Protein 3S1T (pdb70)

Foldseek 3Di:
DWFWDAKDKDLFKKKKKQAWFALDPPLVVVLVVLLVVLVFDWDDWDWDDDDPPRNGTMIMTMGGLVCQVVSVVSCVVCCVVNPTDDMDMGSFKMKMKTFTADCPVPVVVVVLLVVLCVVVPWDFDDWDDDRGMTMTITGNVSRVSSRVSVCVSPVDDD/DWWWDAKDKDLFKKKKKQAFFAQDPDLVVVLVVLCVVLVFDWDDKDWDDDDPVRNTTMIMTMGGPVCQVSSVVSVVVCCVVNVTDDMDMGSQKMKMKTFTADCVVPPVVVVLLVVLCVVVPWDFPDWDDDRTMTMTITGNVCRVSSRVSVCVSPVD/DDDDDDDPPDD

CATH classification: 3.30.70.260 (+1 more: 3.30.70.260)

GO terms:
  GO:0004072 aspartate kinase activity (F, IDA)
  GO:0009085 L-lysine biosynthetic process (P, IDA)
  GO:0005886 plasma membrane (C, HDA)

Organism: Mycobacterium tuberculosis (strain ATCC 25618 / H37Rv) (NCBI:txid83332)

B-factor: mean 23.88, std 9.31, range [10.99, 79.82]

Nearest PDB structures (foldseek):
  3s1t-assembly1_B  TM=1.006E+00  e=1.294E-34  Mycobacterium tuberculosis H37Rv
  3ab2-assembly4_P  TM=9.851E-01  e=8.100E-26  Corynebacterium glutamicum
  3ab4-assembly4_N  TM=9.838E-01  e=1.827E-24  Corynebacterium glutamicum
  3ab2-assembly2_E  TM=9.673E-01  e=6.272E-24  Corynebacterium glutamicum
  3ab2-assembly1_C  TM=9.654E-01  e=7.142E-24  Corynebacterium glutamicum

Secondary structure (DSSP, 8-state):
--EEEEEEEE-SEEEEEEEEEESSTTHHHHHHHHHHHTT-----EEE----TTT-EEEEEEEEETTTHHHHHHHHHHTHHHH--SEEEEES-EEEEEEEEE--TT-HHHHHHHHHHHHHTT----EEEEETTEEEEEEEGGGHHHHHHHHHHHHT---/--EEEEEEEE-SEEEEEEEEEESSTTHHHHHHHHHHHTT---S-EEE----TTTSEEEEEE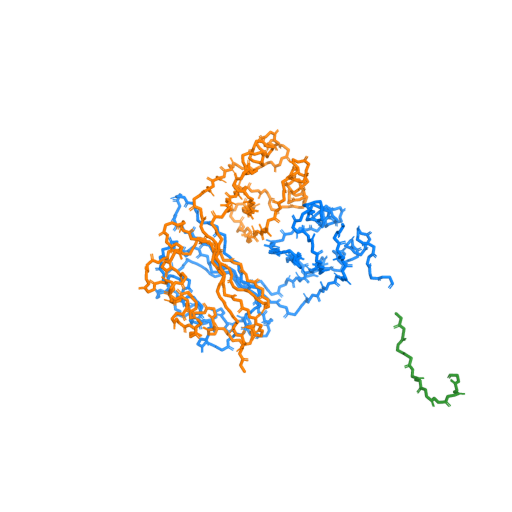EEETTTHHHHHHHHHTTHHHH--SEEEEE--EEEEEEEEE--TT-HHHHHHHHHHHHHTT----EEEE-SSEEEEEEEGGGHHHHHHHHHHHHT-/-PPP--SSS--

Solvent-accessible surface area: 14298 Å² total

Radius of gyration: 19.61 Å; Cα contacts (8 Å, |Δi|>4): 802; chains: 3; bounding box: 60×52×52 Å

InterPro domains:
  IPR001048 Aspartate/glutamate/uridylate kinase [PF00696] (3-231)
  IPR001341 Aspartate kinase [TIGR00657] (1-406)
  IPR002912 ACT domain [PF01842] (267-330)
  IPR002912 ACT domain [PS51671] (267-352)
  IPR005260 Aspartate kinase, monofunctional class [PIRSF000726] (1-413)
  IPR005260 Aspartate kinase, monofunctional class [TIGR00656] (1-405)
  IPR018042 Aspartate kinase, conserved site [PS00324] (5-13)
  IPR036393 Acetylglutamate kinase-like superfamily [G3DSA:3.40.1160.10] (1-248)
  IPR036393 Acetylglutamate kinase-like superfamily [SSF53633] (4-243)
  IPR041740 Aspartokinase catalytic domain [cd04261] (3-242)
  IPR045865 ACT-like domain [SSF55021] (250-330)
  IPR045865 ACT-like domain [SSF55021] (332-409)
  IPR054352 Aspartokinase, ACT domain [PF22468] (347-405)

Structure (mmCIF, N/CA/C/O backbone):
data_3S1T
#
_entry.id   3S1T
#
_cell.length_a   53.700
_cell.length_b   63.430
_cell.length_c   108.850
_cell.angle_alpha   90.00
_cell.angle_beta   90.00
_cell.angle_gamma   90.00
#
_symmetry.space_group_name_H-M   'P 21 21 21'
#
loop_
_entity.id
_entity.type
_entity.pdbx_description
1 polymer Aspartokinase
2 polymer Aspartokinase
3 non-polymer THREONINE
4 non-polymer 'SULFATE ION'
5 water water
#
loop_
_atom_site.group_PDB
_atom_site.id
_atom_site.type_symbol
_atom_site.label_atom_id
_atom_site.label_alt_id
_atom_site.label_comp_id
_atom_site.label_asym_id
_atom_site.label_entity_id
_atom_site.label_seq_id
_atom_site.pdbx_PDB_ins_code
_atom_site.Cartn_x
_atom_site.Cartn_y
_atom_site.Cartn_z
_atom_site.occupancy
_atom_site.B_iso_or_equiv
_atom_site.auth_seq_id
_atom_site.auth_comp_id
_atom_site.auth_asym_id
_atom_site.auth_atom_id
_atom_site.pdbx_PDB_model_num
ATOM 1 N N . ASP A 1 4 ? 20.842 40.182 41.793 1.00 46.12 3 ASP A N 1
ATOM 2 C CA . ASP A 1 4 ? 21.951 40.913 41.096 1.00 42.90 3 ASP A CA 1
ATOM 3 C C . ASP A 1 4 ? 22.390 40.235 39.816 1.00 38.01 3 ASP A C 1
ATOM 4 O O . ASP A 1 4 ? 22.350 39.019 39.725 1.00 36.94 3 ASP A O 1
ATOM 9 N N . PRO A 1 5 ? 22.858 41.026 38.836 1.00 35.50 4 PRO A N 1
ATOM 10 C CA . PRO A 1 5 ? 23.410 40.489 37.603 1.00 31.76 4 PRO A CA 1
ATOM 11 C C . PRO A 1 5 ? 24.783 39.876 37.841 1.00 27.83 4 PRO A C 1
ATOM 12 O O . PRO A 1 5 ? 25.519 40.298 38.749 1.00 27.62 4 PRO A O 1
ATOM 16 N N . ILE A 1 6 ? 25.093 38.843 37.078 1.00 25.19 5 ILE A N 1
ATOM 17 C CA . ILE A 1 6 ? 26.388 38.202 37.160 1.00 22.81 5 ILE A CA 1
ATOM 18 C C . ILE A 1 6 ? 27.192 38.654 35.948 1.00 20.74 5 ILE A C 1
ATOM 19 O O . ILE A 1 6 ? 26.774 38.425 34.798 1.00 21.00 5 ILE A O 1
ATOM 24 N N . LEU A 1 7 ? 28.316 39.329 36.193 1.00 19.50 6 LEU A N 1
ATOM 25 C CA . LEU A 1 7 ? 29.119 39.872 35.078 1.00 18.17 6 LEU A CA 1
ATOM 26 C C . LEU A 1 7 ? 30.458 39.174 35.066 1.00 17.26 6 LEU A C 1
ATOM 27 O O . LEU A 1 7 ? 31.165 39.150 36.103 1.00 19.50 6 LEU A O 1
ATOM 32 N N . THR A 1 8 ? 30.775 38.547 33.932 1.00 15.75 7 THR A N 1
ATOM 33 C CA . THR A 1 8 ? 31.874 37.587 33.892 1.00 16.10 7 THR A CA 1
ATOM 34 C C . THR A 1 8 ? 33.094 38.079 33.125 1.00 15.84 7 THR A C 1
ATOM 35 O O . THR A 1 8 ? 34.204 37.582 33.372 1.00 17.35 7 THR A O 1
ATOM 39 N N . GLY A 1 9 ? 32.909 39.030 32.208 1.00 15.31 8 GLY A N 1
ATOM 40 C CA . GLY A 1 9 ? 34.058 39.449 31.452 1.00 15.88 8 GLY A CA 1
ATOM 41 C C . GLY A 1 9 ? 33.799 40.600 30.508 1.00 15.18 8 GLY A C 1
ATOM 42 O O . GLY A 1 9 ? 32.665 40.921 30.230 1.00 16.08 8 GLY A O 1
ATOM 43 N N . VAL A 1 10 ? 34.888 41.201 30.051 1.00 15.38 9 VAL A N 1
ATOM 44 C CA . VAL A 1 10 ? 34.831 42.170 28.977 1.00 15.15 9 VAL A CA 1
ATOM 45 C C . VAL A 1 10 ? 35.696 41.588 27.853 1.00 14.83 9 VAL A C 1
ATOM 46 O O . VAL A 1 10 ? 36.891 41.362 28.026 1.00 16.90 9 VAL A O 1
ATOM 50 N N . ALA A 1 11 ? 35.064 41.384 26.712 1.00 14.47 10 ALA A N 1
ATOM 51 C CA . ALA A 1 11 ? 35.765 40.850 25.515 1.00 15.26 10 ALA A CA 1
ATOM 52 C C . ALA A 1 11 ? 35.900 41.942 24.474 1.00 15.77 10 ALA A C 1
ATOM 53 O O . ALA A 1 11 ? 35.098 42.902 24.408 1.00 16.27 10 ALA A O 1
ATOM 55 N N . HIS A 1 12 ? 36.948 41.822 23.668 1.00 16.08 11 HIS A N 1
ATOM 56 C CA . HIS A 1 12 ? 37.173 42.835 22.656 1.00 17.20 11 HIS A CA 1
ATOM 57 C C . HIS A 1 12 ? 37.743 42.166 21.419 1.00 17.92 11 HIS A C 1
ATOM 58 O O . HIS A 1 12 ? 38.429 41.156 21.516 1.00 18.95 11 HIS A O 1
ATOM 65 N N . ASP A 1 13 ? 37.444 42.753 20.256 1.00 18.19 12 ASP A N 1
ATOM 66 C CA . ASP A 1 13 ? 37.856 42.148 18.981 1.00 19.89 12 ASP A CA 1
ATOM 67 C C . ASP A 1 13 ? 38.176 43.301 18.032 1.00 21.44 12 ASP A C 1
ATOM 68 O O . ASP A 1 13 ? 37.344 44.182 17.804 1.00 21.33 12 ASP A O 1
ATOM 73 N N . ARG A 1 14 ? 39.370 43.301 17.434 1.00 23.24 13 ARG A N 1
ATOM 74 C CA . ARG A 1 14 ? 39.677 44.327 16.436 1.00 25.93 13 ARG A CA 1
ATOM 75 C C . ARG A 1 14 ? 39.906 43.692 15.047 1.00 27.05 13 ARG A C 1
ATOM 76 O O . ARG A 1 14 ? 40.506 44.285 14.172 1.00 29.00 13 ARG A O 1
ATOM 84 N N . SER A 1 15 ? 39.381 42.490 14.868 1.00 23.11 14 SER A N 1
ATOM 85 C CA . SER A 1 15 ? 39.548 41.680 13.646 1.00 22.73 14 SER A CA 1
ATOM 86 C C . SER A 1 15 ? 38.434 41.834 12.622 1.00 21.10 14 SER A C 1
ATOM 87 O O . SER A 1 15 ? 38.520 41.227 11.561 1.00 20.83 14 SER A O 1
ATOM 90 N N . GLU A 1 16 ? 37.415 42.630 12.925 1.00 20.38 15 GLU A N 1
ATOM 91 C CA . GLU A 1 16 ? 36.176 42.674 12.117 1.00 19.00 15 GLU A CA 1
ATOM 92 C C . GLU A 1 16 ? 36.018 43.943 11.287 1.00 17.75 15 GLU A C 1
ATOM 93 O O . GLU A 1 16 ? 36.679 44.969 11.547 1.00 18.56 15 GLU A O 1
ATOM 99 N N . ALA A 1 17 ? 35.161 43.849 10.276 1.00 16.31 16 ALA A N 1
ATOM 100 C CA . ALA A 1 17 ? 34.723 45.007 9.540 1.00 15.17 16 ALA A CA 1
ATOM 101 C C . ALA A 1 17 ? 33.209 45.017 9.612 1.00 14.51 16 ALA A C 1
ATOM 102 O O . ALA A 1 17 ? 32.599 43.992 9.885 1.00 14.24 16 ALA A O 1
ATOM 104 N N . LYS A 1 18 ? 32.634 46.188 9.377 1.00 14.67 17 LYS A N 1
ATOM 105 C CA . LYS A 1 18 ? 31.195 46.367 9.307 1.00 14.79 17 LYS A CA 1
ATOM 106 C C . LYS A 1 18 ? 30.740 46.655 7.862 1.00 13.96 17 LYS A C 1
ATOM 107 O O . LYS A 1 18 ? 31.332 47.487 7.173 1.00 13.52 17 LYS A O 1
ATOM 113 N N . VAL A 1 19 ? 29.671 45.972 7.435 1.00 12.70 18 VAL A N 1
ATOM 114 C CA . VAL A 1 19 ? 29.084 46.183 6.125 1.00 12.45 18 VAL A CA 1
ATOM 115 C C . VAL A 1 19 ? 27.654 46.640 6.382 1.00 12.32 18 VAL A C 1
ATOM 116 O O . VAL A 1 19 ? 26.938 46.013 7.130 1.00 12.60 18 VAL A O 1
ATOM 120 N N . THR A 1 20 ? 27.299 47.765 5.772 1.00 12.67 19 THR A N 1
ATOM 121 C CA . THR A 1 20 ? 25.919 48.283 5.894 1.00 12.57 19 THR A CA 1
ATOM 122 C C . THR A 1 20 ? 25.240 48.404 4.552 1.00 12.83 19 THR A C 1
ATOM 123 O O . THR A 1 20 ? 25.733 49.087 3.654 1.00 13.05 19 THR A O 1
ATOM 127 N N . ILE A 1 21 ? 24.085 47.736 4.439 1.00 12.23 20 ILE A N 1
ATOM 128 C CA . ILE A 1 21 ? 23.261 47.793 3.247 1.00 13.10 20 ILE A CA 1
ATOM 129 C C . ILE A 1 21 ? 22.265 48.920 3.511 1.00 13.34 20 ILE A C 1
ATOM 130 O O . ILE A 1 21 ? 21.461 48.817 4.451 1.00 14.59 20 ILE A O 1
ATOM 135 N N . VAL A 1 22 ? 22.372 50.016 2.763 1.00 13.16 21 VAL A N 1
ATOM 136 C CA . VAL A 1 22 ? 21.588 51.228 3.054 1.00 13.35 21 VAL A CA 1
ATOM 137 C C . VAL A 1 22 ? 20.374 51.313 2.133 1.00 13.52 21 VAL A C 1
ATOM 138 O O . VAL A 1 22 ? 20.489 51.074 0.932 1.00 13.84 21 VAL A O 1
ATOM 142 N N . GLY A 1 23 ? 19.220 51.709 2.696 1.00 13.33 22 GLY A N 1
ATOM 143 C CA . GLY A 1 23 ? 18.069 51.997 1.862 1.00 14.06 22 GLY A CA 1
ATOM 144 C C . GLY A 1 23 ? 17.371 50.761 1.296 1.00 13.73 22 GLY A C 1
ATOM 145 O O . GLY A 1 23 ? 16.895 50.783 0.177 1.00 15.03 22 GLY A O 1
ATOM 146 N N . LEU A 1 24 ? 17.268 49.724 2.098 1.00 13.57 23 LEU A N 1
ATOM 147 C CA . LEU A 1 24 ? 16.561 48.564 1.683 1.00 13.45 23 LEU A CA 1
ATOM 148 C C . LEU A 1 24 ? 15.060 48.755 1.921 1.00 13.53 23 LEU A C 1
ATOM 149 O O . LEU A 1 24 ? 14.646 49.125 3.031 1.00 14.06 23 LEU A O 1
ATOM 154 N N . PRO A 1 25 ? 14.218 48.434 0.934 1.00 13.22 24 PRO A N 1
ATOM 155 C CA . PRO A 1 25 ? 12.779 48.550 1.163 1.00 13.53 24 PRO A CA 1
ATOM 156 C C . PRO A 1 25 ? 12.329 47.682 2.324 1.00 12.66 24 PRO A C 1
ATOM 157 O O . PRO A 1 25 ? 12.767 46.539 2.442 1.00 12.25 24 PRO A O 1
ATOM 161 N N . ASP A 1 26 ? 11.479 48.220 3.215 1.00 12.67 25 ASP A N 1
ATOM 162 C CA . ASP A 1 26 ? 11.051 47.470 4.428 1.00 12.71 25 ASP A CA 1
ATOM 163 C C . ASP A 1 26 ? 9.814 46.650 4.096 1.00 12.63 25 ASP A C 1
ATOM 164 O O . ASP A 1 26 ? 8.674 46.931 4.559 1.00 12.78 25 ASP A O 1
ATOM 169 N N . ILE A 1 27 ? 10.054 45.664 3.235 1.00 12.62 26 ILE A N 1
ATOM 170 C CA . ILE A 1 27 ? 9.003 44.875 2.578 1.00 13.49 26 ILE A CA 1
ATOM 171 C C . ILE A 1 27 ? 9.475 43.432 2.610 1.00 13.48 26 ILE A C 1
ATOM 172 O O . ILE A 1 27 ? 10.689 43.182 2.564 1.00 13.05 26 ILE A O 1
ATOM 177 N N . PRO A 1 28 ? 8.552 42.468 2.670 1.00 14.36 27 PRO A N 1
ATOM 178 C CA . PRO A 1 28 ? 9.047 41.063 2.749 1.00 14.64 27 PRO A CA 1
ATOM 179 C C . PRO A 1 28 ? 9.958 40.666 1.597 1.00 14.87 27 PRO A C 1
ATOM 180 O O . PRO A 1 28 ? 9.781 41.087 0.425 1.00 15.02 27 PRO A O 1
ATOM 184 N N . GLY A 1 29 ? 10.947 39.833 1.949 1.00 14.77 28 GLY A N 1
ATOM 185 C CA . GLY A 1 29 ? 11.839 39.234 0.933 1.00 15.22 28 GLY A CA 1
ATOM 186 C C . GLY A 1 29 ? 13.135 39.967 0.720 1.00 14.67 28 GLY A C 1
ATOM 187 O O . GLY A 1 29 ? 14.028 39.414 0.085 1.00 15.25 28 GLY A O 1
ATOM 188 N N . TYR A 1 30 ? 13.240 41.199 1.207 1.00 13.77 29 TYR A N 1
ATOM 189 C CA . TYR A 1 30 ? 14.449 41.945 0.954 1.00 13.22 29 TYR A CA 1
ATOM 190 C C . TYR A 1 30 ? 15.638 41.514 1.806 1.00 13.02 29 TYR A C 1
ATOM 191 O O . TYR A 1 30 ? 16.744 41.384 1.263 1.00 13.75 29 TYR A O 1
ATOM 200 N N . ALA A 1 31 ? 15.417 41.246 3.100 1.00 13.15 30 ALA A N 1
ATOM 201 C CA . ALA A 1 31 ? 16.520 40.747 3.943 1.00 12.58 30 ALA A CA 1
ATOM 202 C C . ALA A 1 31 ? 16.966 39.377 3.399 1.00 13.31 30 ALA A C 1
ATOM 203 O O . ALA A 1 31 ? 18.179 39.106 3.313 1.00 13.29 30 ALA A O 1
ATOM 205 N N . ALA A 1 32 ? 16.038 38.581 2.920 1.00 13.70 31 ALA A N 1
ATOM 206 C CA . ALA A 1 32 ? 16.366 37.262 2.353 1.00 15.07 31 ALA A CA 1
ATOM 207 C C . ALA A 1 32 ? 17.359 37.401 1.204 1.00 15.81 31 ALA A C 1
ATOM 208 O O . ALA A 1 32 ? 18.319 36.636 1.144 1.00 16.31 31 ALA A O 1
ATOM 210 N N . LYS A 1 33 ? 17.132 38.382 0.327 1.00 16.04 32 LYS A N 1
ATOM 211 C CA . LYS A 1 33 ? 18.031 38.554 -0.822 1.00 16.81 32 LYS A CA 1
ATOM 212 C C . LYS A 1 33 ? 19.435 38.925 -0.373 1.00 15.94 32 LYS A C 1
ATOM 213 O O . LYS A 1 33 ? 20.416 38.433 -0.950 1.00 16.29 32 LYS A O 1
ATOM 219 N N . VAL A 1 34 ? 19.526 39.793 0.642 1.00 14.22 33 VAL A N 1
ATOM 220 C CA . VAL A 1 34 ? 20.823 40.255 1.175 1.00 13.94 33 VAL A CA 1
ATOM 221 C C . VAL A 1 34 ? 21.557 39.070 1.761 1.00 14.16 33 VAL A C 1
ATOM 222 O O . VAL A 1 34 ? 22.713 38.784 1.396 1.00 14.06 33 VAL A O 1
ATOM 226 N N . PHE A 1 35 ? 20.882 38.336 2.628 1.00 14.93 34 PHE A N 1
ATOM 227 C CA . PHE A 1 35 ? 21.621 37.242 3.328 1.00 16.11 34 PHE A CA 1
ATOM 228 C C . PHE A 1 35 ? 21.907 36.053 2.430 1.00 16.67 34 PHE A C 1
ATOM 229 O O . PHE A 1 35 ? 22.920 35.355 2.629 1.00 17.17 34 PHE A O 1
ATOM 237 N N . ARG A 1 36 ? 21.028 35.776 1.456 1.00 16.65 35 ARG A N 1
ATOM 238 C CA . ARG A 1 36 ? 21.324 34.687 0.515 1.00 17.85 35 ARG A CA 1
ATOM 239 C C . ARG A 1 36 ? 22.579 35.062 -0.322 1.00 17.75 35 ARG A C 1
ATOM 240 O O . ARG A 1 36 ? 23.402 34.205 -0.605 1.00 18.77 35 ARG A O 1
ATOM 248 N N . ALA A 1 37 ? 22.739 36.346 -0.672 1.00 16.58 36 ALA A N 1
ATOM 249 C CA . ALA A 1 37 ? 23.892 36.765 -1.440 1.00 16.78 36 ALA A CA 1
ATOM 250 C C . ALA A 1 37 ? 25.154 36.572 -0.619 1.00 16.75 36 ALA A C 1
ATOM 251 O O . ALA A 1 37 ? 26.161 36.050 -1.110 1.00 17.75 36 ALA A O 1
ATOM 253 N N . VAL A 1 38 ? 25.081 36.962 0.644 1.00 16.69 37 VAL A N 1
ATOM 254 C CA . VAL A 1 38 ? 26.225 36.807 1.504 1.00 17.27 37 VAL A CA 1
ATOM 255 C C . VAL A 1 38 ? 26.532 35.310 1.717 1.00 18.51 37 VAL A C 1
ATOM 256 O O . VAL A 1 38 ? 27.742 34.942 1.679 1.00 19.87 37 VAL A O 1
ATOM 260 N N . ALA A 1 39 ? 25.495 34.471 1.911 1.00 18.62 38 ALA A N 1
ATOM 261 C CA . ALA A 1 39 ? 25.692 33.002 2.071 1.00 20.45 38 ALA A CA 1
ATOM 262 C C . ALA A 1 39 ? 26.329 32.421 0.796 1.00 21.93 38 ALA A C 1
ATOM 263 O O . ALA A 1 39 ? 27.241 31.596 0.869 1.00 23.41 38 ALA A O 1
ATOM 265 N N . ASP A 1 40 ? 25.837 32.853 -0.365 1.00 21.52 39 ASP A N 1
ATOM 266 C CA . ASP A 1 40 ? 26.359 32.361 -1.664 1.00 23.35 39 ASP A CA 1
ATOM 267 C C . ASP A 1 40 ? 27.859 32.674 -1.821 1.00 23.43 39 ASP A C 1
ATOM 268 O O . ASP A 1 40 ? 28.617 31.908 -2.413 1.00 24.70 39 ASP A O 1
ATOM 273 N N . ALA A 1 41 ? 28.281 33.797 -1.262 1.00 21.92 40 ALA A N 1
ATOM 274 C CA . ALA A 1 41 ? 29.694 34.199 -1.278 1.00 22.61 40 ALA A CA 1
ATOM 275 C C . ALA A 1 41 ? 30.500 33.484 -0.199 1.00 24.17 40 ALA A C 1
ATOM 276 O O . ALA A 1 41 ? 31.714 33.708 -0.096 1.00 24.56 40 ALA A O 1
ATOM 278 N N . ASP A 1 42 ? 29.835 32.663 0.620 1.00 24.70 41 ASP A N 1
ATOM 279 C CA . ASP A 1 42 ? 30.521 31.864 1.647 1.00 27.01 41 ASP A CA 1
ATOM 280 C C . ASP A 1 42 ? 31.227 32.772 2.681 1.00 25.61 41 ASP A C 1
ATOM 281 O O . ASP A 1 42 ? 32.342 32.498 3.135 1.00 26.51 41 ASP A O 1
ATOM 286 N N . VAL A 1 43 ? 30.559 33.870 3.041 1.00 23.42 42 VAL A N 1
ATOM 287 C CA . VAL A 1 43 ? 31.085 34.836 4.028 1.00 22.22 42 VAL A CA 1
ATOM 288 C C . VAL A 1 43 ? 30.403 34.600 5.354 1.00 21.84 42 VAL A C 1
ATOM 289 O O . VAL A 1 43 ? 29.196 34.741 5.450 1.00 20.99 42 VAL A O 1
ATOM 293 N N . ASN A 1 44 ? 31.173 34.247 6.378 1.00 22.62 43 ASN A N 1
ATOM 294 C CA . ASN A 1 44 ? 30.589 34.092 7.705 1.00 23.58 43 ASN A CA 1
ATOM 295 C C . ASN A 1 44 ? 30.298 35.442 8.324 1.00 22.62 43 ASN A C 1
ATOM 296 O O . ASN A 1 44 ? 31.132 36.353 8.253 1.00 22.43 43 ASN A O 1
ATOM 301 N N . ILE A 1 45 ? 29.129 35.559 8.943 1.00 22.88 44 ILE A N 1
ATOM 302 C CA . ILE A 1 45 ? 28.736 36.828 9.537 1.00 23.25 44 ILE A CA 1
ATOM 303 C C . ILE A 1 45 ? 28.550 36.681 11.041 1.00 24.17 44 ILE A C 1
ATOM 304 O O . ILE A 1 45 ? 28.057 35.650 11.553 1.00 25.53 44 ILE A O 1
ATOM 309 N N . ASP A 1 46 ? 29.031 37.696 11.739 1.00 23.25 45 ASP A N 1
ATOM 310 C CA . ASP A 1 46 ? 29.011 37.683 13.184 1.00 24.95 45 ASP A CA 1
ATOM 311 C C . ASP A 1 46 ? 27.747 38.433 13.632 1.00 24.45 45 ASP A C 1
ATOM 312 O O . ASP A 1 46 ? 26.700 37.813 13.849 1.00 27.25 45 ASP A O 1
ATOM 317 N N . MET A 1 47 ? 27.837 39.745 13.854 1.00 23.57 46 MET A N 1
ATOM 318 C CA . MET A 1 47 ? 26.666 40.512 14.337 1.00 22.71 46 MET A CA 1
ATOM 319 C C . MET A 1 47 ? 25.752 40.779 13.118 1.00 20.28 46 MET A C 1
ATOM 320 O O . MET A 1 47 ? 26.222 41.054 11.987 1.00 19.38 46 MET A O 1
ATOM 325 N N . VAL A 1 48 ? 24.453 40.724 13.344 1.00 19.13 47 VAL A N 1
ATOM 326 C CA . VAL A 1 48 ? 23.505 41.188 12.332 1.00 17.70 47 VAL A CA 1
ATOM 327 C C . VAL A 1 48 ? 22.560 42.134 13.042 1.00 16.75 47 VAL A C 1
ATOM 328 O O . VAL A 1 48 ? 22.041 41.769 14.085 1.00 17.23 47 VAL A O 1
ATOM 332 N N . LEU A 1 49 ? 22.339 43.328 12.474 1.00 15.70 48 LEU A N 1
ATOM 333 C CA A LEU A 1 49 ? 21.464 44.336 13.086 0.50 15.44 48 LEU A CA 1
ATOM 334 C CA B LEU A 1 49 ? 21.495 44.337 13.104 0.50 15.79 48 LEU A CA 1
ATOM 335 C C . LEU A 1 49 ? 20.640 45.035 12.030 1.00 14.64 48 LEU A C 1
ATOM 336 O O . LEU A 1 49 ? 21.161 45.474 11.019 1.00 14.58 48 LEU A O 1
ATOM 345 N N . GLN A 1 50 ? 19.351 45.136 12.276 1.00 13.76 49 GLN A N 1
ATOM 346 C CA . GLN A 1 50 ? 18.445 45.936 11.440 1.00 13.06 49 GLN A CA 1
ATOM 347 C C . GLN A 1 50 ? 17.500 46.602 12.397 1.00 13.30 49 GLN A C 1
ATOM 348 O O . GLN A 1 50 ? 16.780 45.925 13.148 1.00 13.87 49 GLN A O 1
ATOM 354 N N . ASN A 1 51 ? 17.467 47.940 12.389 1.00 12.92 50 ASN A N 1
ATOM 355 C CA . ASN A 1 51 ? 16.460 48.699 13.125 1.00 13.86 50 ASN A CA 1
ATOM 356 C C . ASN A 1 51 ? 15.266 49.036 12.213 1.00 14.43 50 ASN A C 1
ATOM 357 O O . ASN A 1 51 ? 15.242 48.598 11.028 1.00 14.13 50 ASN A O 1
ATOM 362 N N . VAL A 1 52 ? 14.252 49.709 12.772 1.00 15.84 51 VAL A N 1
ATOM 363 C CA . VAL A 1 52 ? 12.999 49.890 12.038 1.00 16.44 51 VAL A CA 1
ATOM 364 C C . VAL A 1 52 ? 13.075 50.917 10.918 1.00 17.08 51 VAL A C 1
ATOM 365 O O . VAL A 1 52 ? 13.902 51.847 10.983 1.00 18.06 51 VAL A O 1
ATOM 369 N N . SER A 1 53 ? 12.202 50.765 9.913 1.00 17.33 52 SER A N 1
ATOM 370 C CA . SER A 1 53 ? 12.022 51.854 8.953 1.00 19.10 52 SER A CA 1
ATOM 371 C C . SER A 1 53 ? 11.098 52.874 9.567 1.00 21.95 52 SER A C 1
ATOM 372 O O . SER A 1 53 ? 10.370 52.583 10.550 1.00 23.19 52 SER A O 1
ATOM 375 N N . LYS A 1 54 ? 11.000 54.050 8.929 1.00 23.67 53 LYS A N 1
ATOM 376 C CA . LYS A 1 54 ? 9.935 55.003 9.278 1.00 24.92 53 LYS A CA 1
ATOM 377 C C . LYS A 1 54 ? 9.189 55.348 8.012 1.00 26.03 53 LYS A C 1
ATOM 378 O O . LYS A 1 54 ? 9.708 55.106 6.902 1.00 26.68 53 LYS A O 1
ATOM 384 N N . VAL A 1 55 ? 7.997 55.910 8.197 1.00 26.62 54 VAL A N 1
ATOM 385 C CA . VAL A 1 55 ? 7.043 56.068 7.093 1.00 27.79 54 VAL A CA 1
ATOM 386 C C . VAL A 1 55 ? 7.630 56.977 6.015 1.00 28.75 54 VAL A C 1
ATOM 387 O O . VAL A 1 55 ? 7.251 56.848 4.864 1.00 29.26 54 VAL A O 1
ATOM 391 N N . GLU A 1 56 ? 8.562 57.860 6.386 1.00 29.35 55 GLU A N 1
ATOM 392 C CA . GLU A 1 56 ? 9.028 58.881 5.459 1.00 30.50 55 GLU A CA 1
ATOM 393 C C . GLU A 1 56 ? 9.671 58.294 4.195 1.00 27.64 55 GLU A C 1
ATOM 394 O O . GLU A 1 56 ? 9.382 58.755 3.095 1.00 28.09 55 GLU A O 1
ATOM 400 N N . ASP A 1 57 ? 10.493 57.253 4.314 1.00 23.44 56 ASP A N 1
ATOM 401 C CA . ASP A 1 57 ? 10.992 56.646 3.093 1.00 21.23 56 ASP A CA 1
ATOM 402 C C . ASP A 1 57 ? 10.626 55.173 2.920 1.00 18.70 56 ASP A C 1
ATOM 403 O O . ASP A 1 57 ? 10.896 54.605 1.861 1.00 18.08 56 ASP A O 1
ATOM 408 N N . GLY A 1 58 ? 10.062 54.559 3.954 1.00 17.11 57 GLY A N 1
ATOM 409 C CA . GLY A 1 58 ? 9.757 53.110 3.898 1.00 15.40 57 GLY A CA 1
ATOM 410 C C . GLY A 1 58 ? 10.914 52.157 3.741 1.00 14.24 57 GLY A C 1
ATOM 411 O O . GLY A 1 58 ? 10.723 51.000 3.302 1.00 13.77 57 GLY A O 1
ATOM 412 N N . LYS A 1 59 ? 12.089 52.625 4.122 1.00 14.11 58 LYS A N 1
ATOM 413 C CA . LYS A 1 59 ? 13.336 51.857 3.971 1.00 12.94 58 LYS A CA 1
ATOM 414 C C . LYS A 1 59 ? 14.060 51.752 5.295 1.00 12.88 58 LYS A C 1
ATOM 415 O O . LYS A 1 59 ? 13.839 52.565 6.227 1.00 13.17 58 LYS A O 1
ATOM 421 N N . THR A 1 60 ? 14.900 50.743 5.358 1.00 12.10 59 THR A N 1
ATOM 422 C CA . THR A 1 60 ? 15.798 50.654 6.500 1.00 12.40 59 THR A CA 1
ATOM 423 C C . THR A 1 60 ? 17.161 50.195 6.055 1.00 12.94 59 THR A C 1
ATOM 424 O O . THR A 1 60 ? 17.385 49.941 4.863 1.00 13.23 59 THR A O 1
ATOM 428 N N . ASP A 1 61 ? 18.066 50.025 7.000 1.00 13.18 60 ASP A N 1
ATOM 429 C CA . ASP A 1 61 ? 19.432 49.549 6.704 1.00 13.09 60 ASP A CA 1
ATOM 430 C C . ASP A 1 61 ? 19.669 48.222 7.394 1.00 12.54 60 ASP A C 1
ATOM 431 O O . ASP A 1 61 ? 19.111 47.964 8.465 1.00 12.99 60 ASP A O 1
ATOM 436 N N . ILE A 1 62 ? 20.490 47.377 6.778 1.00 12.24 61 ILE A N 1
ATOM 437 C CA . ILE A 1 62 ? 20.941 46.162 7.472 1.00 12.26 61 ILE A CA 1
ATOM 438 C C . ILE A 1 62 ? 22.459 46.263 7.651 1.00 12.15 61 ILE A C 1
ATOM 439 O O . ILE A 1 62 ? 23.172 46.519 6.694 1.00 12.64 61 ILE A O 1
ATOM 444 N N . THR A 1 63 ? 22.923 46.061 8.874 1.00 12.19 62 THR A N 1
ATOM 445 C CA . THR A 1 63 ? 24.370 45.989 9.078 1.00 12.17 62 THR A CA 1
ATOM 446 C C . THR A 1 63 ? 24.781 44.589 9.494 1.00 12.76 62 THR A C 1
ATOM 447 O O . THR A 1 63 ? 24.092 43.929 10.272 1.00 13.49 62 THR A O 1
ATOM 451 N N . PHE A 1 64 ? 25.944 44.114 9.033 1.00 12.76 63 PHE A N 1
ATOM 452 C CA . PHE A 1 64 ? 26.489 42.943 9.684 1.00 13.96 63 PHE A CA 1
ATOM 453 C C . PHE A 1 64 ? 27.982 43.134 9.853 1.00 14.63 63 PHE A C 1
ATOM 454 O O . PHE A 1 64 ? 28.586 43.989 9.200 1.00 14.91 63 PHE A O 1
ATOM 462 N N . THR A 1 65 ? 28.562 42.367 10.754 1.00 14.87 64 THR A N 1
ATOM 463 C CA . THR A 1 65 ? 30.023 42.343 10.868 1.00 15.48 64 THR A CA 1
ATOM 464 C C . THR A 1 65 ? 30.560 41.010 10.338 1.00 15.87 64 THR A C 1
ATOM 465 O O . THR A 1 65 ? 29.853 40.006 10.268 1.00 15.97 64 THR A O 1
ATOM 469 N N . CYS A 1 66 ? 31.827 41.033 9.956 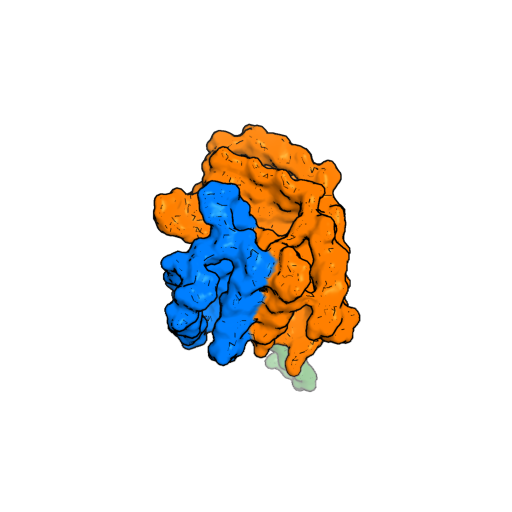1.00 16.07 65 CYS A N 1
ATOM 470 C CA . CYS A 1 66 ? 32.515 39.841 9.450 1.00 17.09 65 CYS A CA 1
ATOM 471 C C . CYS A 1 66 ? 33.991 40.059 9.578 1.00 18.09 65 CYS A C 1
ATOM 472 O O . CYS A 1 66 ? 34.429 41.132 9.986 1.00 17.54 65 CYS A O 1
ATOM 475 N N . SER A 1 67 ? 34.786 39.037 9.296 1.00 19.39 66 SER A N 1
ATOM 476 C CA . SER A 1 67 ? 36.205 39.274 9.397 1.00 20.77 66 SER A CA 1
ATOM 477 C C . SER A 1 67 ? 36.707 40.301 8.351 1.00 20.00 66 SER A C 1
ATOM 478 O O . SER A 1 67 ? 36.196 40.364 7.221 1.00 18.46 66 SER A O 1
ATOM 481 N N . ARG A 1 68 ? 37.678 41.119 8.743 1.00 20.67 67 ARG A N 1
ATOM 482 C CA . ARG A 1 68 ? 38.238 42.124 7.826 1.00 21.01 67 ARG A CA 1
ATOM 483 C C . ARG A 1 68 ? 38.737 41.472 6.562 1.00 20.90 67 ARG A C 1
ATOM 484 O O . ARG A 1 68 ? 38.588 42.067 5.485 1.00 20.75 67 ARG A O 1
ATOM 492 N N . ASP A 1 69 ? 39.280 40.255 6.659 1.00 22.02 68 ASP A N 1
ATOM 493 C CA . ASP A 1 69 ? 39.768 39.581 5.454 1.00 23.17 68 ASP A CA 1
ATOM 494 C C . ASP A 1 69 ? 38.717 39.359 4.359 1.00 21.65 68 ASP A C 1
ATOM 495 O O . ASP A 1 69 ? 39.050 39.419 3.162 1.00 21.79 68 ASP A O 1
ATOM 500 N N . VAL A 1 70 ? 37.473 39.099 4.769 1.00 19.59 69 VAL A N 1
ATOM 501 C CA . VAL A 1 70 ? 36.438 38.698 3.788 1.00 18.58 69 VAL A CA 1
ATOM 502 C C . VAL A 1 70 ? 35.447 39.818 3.566 1.00 16.66 69 VAL A C 1
ATOM 503 O O . VAL A 1 70 ? 34.576 39.729 2.661 1.00 16.21 69 VAL A O 1
ATOM 507 N N . GLY A 1 71 ? 35.579 40.898 4.341 1.00 15.75 70 GLY A N 1
ATOM 508 C CA . GLY A 1 71 ? 34.706 42.055 4.136 1.00 14.27 70 GLY A CA 1
ATOM 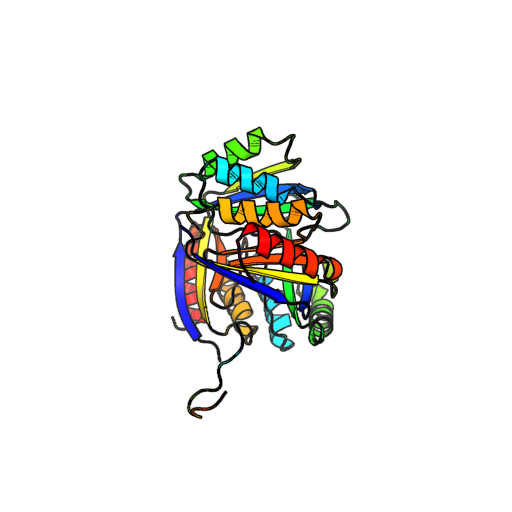509 C C . GLY A 1 71 ? 34.580 42.522 2.692 1.00 13.60 70 GLY A C 1
ATOM 510 O O . GLY A 1 71 ? 33.449 42.695 2.158 1.00 12.68 70 GLY A O 1
ATOM 511 N N . PRO A 1 72 ? 35.713 42.713 2.003 1.00 14.08 71 PRO A N 1
ATOM 512 C CA . PRO A 1 72 ? 35.548 43.215 0.605 1.00 13.94 71 PRO A CA 1
ATOM 513 C C . PRO A 1 72 ? 34.838 42.217 -0.310 1.00 13.84 71 PRO A C 1
ATOM 514 O O . PRO A 1 72 ? 34.176 42.588 -1.290 1.00 13.49 71 PRO A O 1
ATOM 518 N N . ALA A 1 73 ? 34.976 40.935 -0.029 1.00 14.36 72 ALA A N 1
ATOM 519 C CA . ALA A 1 73 ? 34.265 39.944 -0.848 1.00 14.85 72 ALA A CA 1
ATOM 520 C C . ALA A 1 73 ? 32.753 40.047 -0.622 1.00 14.27 72 ALA A C 1
ATOM 521 O O . ALA A 1 73 ? 32.008 39.877 -1.585 1.00 14.58 72 ALA A O 1
ATOM 523 N N . ALA A 1 74 ? 32.358 40.316 0.615 1.00 13.95 73 ALA A N 1
ATOM 524 C CA . ALA A 1 74 ? 30.940 40.504 0.923 1.00 13.42 73 ALA A CA 1
ATOM 525 C C . ALA A 1 74 ? 30.399 41.753 0.208 1.00 13.00 73 ALA A C 1
ATOM 526 O O . ALA A 1 74 ? 29.319 41.739 -0.412 1.00 12.99 73 ALA A O 1
ATOM 528 N N . VAL A 1 75 ? 31.173 42.848 0.276 1.00 12.79 74 VAL A N 1
ATOM 529 C CA . VAL A 1 75 ? 30.792 44.095 -0.402 1.00 12.83 74 VAL A CA 1
ATOM 530 C C . VAL A 1 75 ? 30.653 43.887 -1.919 1.00 13.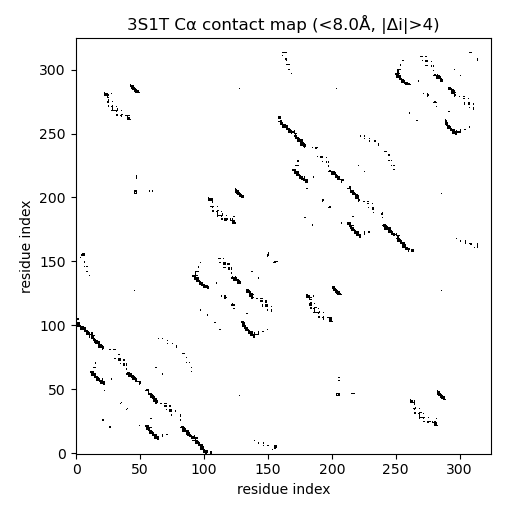48 74 VAL A C 1
ATOM 531 O O . VAL A 1 75 ? 29.660 44.318 -2.549 1.00 13.44 74 VAL A O 1
ATOM 535 N N . GLU A 1 76 ? 31.647 43.247 -2.558 1.00 14.45 75 GLU A N 1
ATOM 536 C CA . GLU A 1 76 ? 31.556 43.116 -3.994 1.00 15.80 75 GLU A CA 1
ATOM 537 C C . GLU A 1 76 ? 30.390 42.207 -4.406 1.00 15.97 75 GLU A C 1
ATOM 538 O O . GLU A 1 76 ? 29.771 42.418 -5.429 1.00 15.77 75 GLU A O 1
ATOM 544 N N . LYS A 1 77 ? 30.102 41.187 -3.574 1.00 15.52 76 LYS A N 1
ATOM 545 C CA . LYS A 1 77 ? 28.989 40.305 -3.915 1.00 15.96 76 LYS A CA 1
ATOM 546 C C . LYS A 1 77 ? 27.688 41.092 -3.883 1.00 14.84 76 LYS A C 1
ATOM 547 O O . LYS A 1 77 ? 26.906 41.022 -4.841 1.00 15.36 76 LYS A O 1
ATOM 553 N N . LEU A 1 78 ? 27.502 41.874 -2.826 1.00 14.02 77 LEU A N 1
ATOM 554 C CA . LEU A 1 78 ? 26.274 42.698 -2.717 1.00 13.69 77 LEU A CA 1
ATOM 555 C C . LEU A 1 78 ? 26.233 43.714 -3.838 1.00 14.16 77 LEU A C 1
ATOM 556 O O . LEU A 1 78 ? 25.183 43.909 -4.459 1.00 14.92 77 LEU A O 1
ATOM 561 N N . ASP A 1 79 ? 27.359 44.376 -4.115 1.00 14.26 78 ASP A N 1
ATOM 562 C CA . ASP A 1 79 ? 27.367 45.391 -5.156 1.00 15.47 78 ASP A CA 1
ATOM 563 C C . ASP A 1 79 ? 26.962 44.785 -6.520 1.00 16.41 78 ASP A C 1
ATOM 564 O O . ASP A 1 79 ? 26.303 45.413 -7.350 1.00 17.22 78 ASP A O 1
ATOM 569 N N . SER A 1 80 ? 27.375 43.538 -6.757 1.00 17.08 79 SER A N 1
ATOM 570 C CA . SER A 1 80 ? 27.120 42.907 -8.043 1.00 18.49 79 SER A CA 1
ATOM 571 C C . SER A 1 80 ? 25.643 42.604 -8.212 1.00 18.71 79 SER A C 1
ATOM 572 O O . SER A 1 80 ? 25.195 42.313 -9.321 1.00 20.00 79 SER A O 1
ATOM 575 N N . LEU A 1 81 ? 24.920 42.691 -7.102 1.00 17.68 80 LEU A N 1
ATOM 576 C CA . LEU A 1 81 ? 23.464 42.340 -7.100 1.00 18.51 80 LEU A CA 1
ATOM 577 C C . LEU A 1 81 ? 22.678 43.578 -6.661 1.00 18.26 80 LEU A C 1
ATOM 578 O O . LEU A 1 81 ? 21.523 43.487 -6.229 1.00 18.00 80 LEU A O 1
ATOM 583 N N . ARG A 1 82 ? 23.277 44.759 -6.816 1.00 18.61 81 ARG A N 1
ATOM 584 C CA . ARG A 1 82 ? 22.644 45.957 -6.246 1.00 18.96 81 ARG A CA 1
ATOM 585 C C . ARG A 1 82 ? 21.295 46.243 -6.895 1.00 20.87 81 ARG A C 1
ATOM 586 O O . ARG A 1 82 ? 20.364 46.715 -6.232 1.00 20.94 81 ARG A O 1
ATOM 594 N N . ASN A 1 83 ? 21.178 45.927 -8.164 1.00 22.58 82 ASN A N 1
ATOM 595 C CA . ASN A 1 83 ? 19.888 46.158 -8.809 1.00 25.23 82 ASN A CA 1
ATOM 596 C C . ASN A 1 83 ? 18.880 45.030 -8.588 1.00 26.54 82 ASN A C 1
ATOM 597 O O . ASN A 1 83 ? 17.679 45.297 -8.594 1.00 28.54 82 ASN A O 1
ATOM 602 N N . GLU A 1 84 ? 19.334 43.796 -8.360 1.00 27.30 83 GLU A N 1
ATOM 603 C CA . GLU A 1 84 ? 18.416 42.709 -7.929 1.00 29.35 83 GLU A CA 1
ATOM 604 C C . GLU A 1 84 ? 17.822 42.990 -6.607 1.00 27.52 83 GLU A C 1
ATOM 605 O O . GLU A 1 84 ? 16.645 42.702 -6.340 1.00 28.46 83 GLU A O 1
ATOM 611 N N . ILE A 1 85 ? 18.672 43.469 -5.716 1.00 24.94 84 ILE A N 1
ATOM 612 C CA . ILE A 1 85 ? 18.274 43.614 -4.303 1.00 23.20 84 ILE A CA 1
ATOM 613 C C . ILE A 1 85 ? 17.560 44.938 -4.045 1.00 24.45 84 ILE A C 1
ATOM 614 O O . ILE A 1 85 ? 16.566 44.958 -3.290 1.00 26.50 84 ILE A O 1
ATOM 619 N N . GLY A 1 86 ? 18.032 46.031 -4.633 1.00 23.21 85 GLY A N 1
ATOM 620 C CA . GLY A 1 86 ? 17.314 47.328 -4.612 1.00 23.89 85 GLY A CA 1
ATOM 621 C C . GLY A 1 86 ? 17.722 48.302 -3.508 1.00 22.35 85 GLY A C 1
ATOM 622 O O . GLY A 1 86 ? 17.004 49.290 -3.216 1.00 23.84 85 GLY A O 1
ATOM 623 N N . PHE A 1 87 ? 18.878 48.070 -2.893 1.00 19.59 86 PHE A N 1
ATOM 624 C CA . PHE A 1 87 ? 19.365 49.042 -1.915 1.00 18.60 86 PHE A CA 1
ATOM 625 C C . PHE A 1 87 ? 20.002 50.238 -2.628 1.00 19.85 86 PHE A C 1
ATOM 626 O O . PHE A 1 87 ? 20.262 50.197 -3.848 1.00 20.31 86 PHE A O 1
ATOM 634 N N . SER A 1 88 ? 20.270 51.305 -1.889 1.00 19.23 87 SER A N 1
ATOM 635 C CA . SER A 1 88 ? 20.752 52.492 -2.552 1.00 21.77 87 SER A CA 1
ATOM 636 C C . SER A 1 88 ? 22.268 52.646 -2.434 1.00 21.32 87 SER A C 1
ATOM 637 O O . SER A 1 88 ? 22.907 53.271 -3.283 1.00 23.34 87 SER A O 1
ATOM 640 N N . GLN A 1 89 ? 22.855 52.042 -1.404 1.00 20.23 88 GLN A N 1
ATOM 641 C CA . GLN A 1 89 ? 24.296 52.132 -1.238 1.00 20.97 88 GLN A CA 1
ATOM 642 C C . GLN A 1 89 ? 24.853 51.121 -0.227 1.00 17.85 88 GLN A C 1
ATOM 643 O O . GLN A 1 89 ? 24.120 50.561 0.557 1.00 16.65 88 GLN A O 1
ATOM 649 N N . LEU A 1 90 ? 26.157 50.872 -0.333 1.00 17.04 89 LEU A N 1
ATOM 650 C CA . LEU A 1 90 ? 26.869 50.062 0.635 1.00 15.57 89 LEU A CA 1
ATOM 651 C C . LEU A 1 90 ? 27.905 50.909 1.357 1.00 15.73 89 LEU A C 1
ATOM 652 O O . LEU A 1 90 ? 28.637 51.655 0.719 1.00 16.62 89 LEU A O 1
ATOM 657 N N . LEU A 1 91 ? 27.943 50.773 2.684 1.00 15.29 90 LEU A N 1
ATOM 658 C CA . LEU A 1 91 ? 28.967 51.406 3.529 1.00 15.96 90 LEU A CA 1
ATOM 659 C C . LEU A 1 91 ? 29.869 50.341 4.100 1.00 15.22 90 LEU A C 1
ATOM 660 O O . LEU A 1 91 ? 29.416 49.257 4.500 1.00 15.58 90 LEU A O 1
ATOM 665 N N . TYR A 1 92 ? 31.159 50.630 4.119 1.00 15.01 91 TYR A N 1
ATOM 666 C CA . TYR A 1 92 ? 32.111 49.634 4.610 1.00 14.62 91 TYR A CA 1
ATOM 667 C C . TYR A 1 92 ? 33.038 50.316 5.566 1.00 15.23 91 TYR A C 1
ATOM 668 O O . TYR A 1 92 ? 33.553 51.391 5.295 1.00 16.60 91 TYR A O 1
ATOM 677 N N . ASP A 1 93 ? 33.248 49.678 6.715 1.00 14.77 92 ASP A N 1
ATOM 678 C CA . ASP A 1 93 ? 34.138 50.248 7.697 1.00 15.72 92 ASP A CA 1
ATOM 679 C C . ASP A 1 93 ? 35.030 49.143 8.222 1.00 15.65 92 ASP A C 1
ATOM 680 O O . ASP A 1 93 ? 34.546 48.278 8.927 1.00 15.64 92 ASP A O 1
ATOM 685 N N . ASP A 1 94 ? 36.297 49.179 7.854 1.00 16.01 93 ASP A N 1
ATOM 686 C CA . ASP A 1 94 ? 37.277 48.189 8.342 1.00 16.41 93 ASP A CA 1
ATOM 687 C C . ASP A 1 94 ? 38.137 48.728 9.491 1.00 17.22 93 ASP A C 1
ATOM 688 O O . ASP A 1 94 ? 39.265 48.274 9.698 1.00 18.02 93 ASP A O 1
ATOM 693 N N . HIS A 1 95 ? 37.616 49.725 10.207 1.00 17.47 94 HIS A N 1
ATOM 694 C CA . HIS A 1 95 ? 38.298 50.296 11.371 1.00 19.28 94 HIS A CA 1
ATOM 695 C C . HIS A 1 95 ? 37.435 50.315 12.585 1.00 19.21 94 HIS A C 1
ATOM 696 O O . HIS A 1 95 ? 37.375 51.295 13.288 1.00 20.51 94 HIS A O 1
ATOM 703 N N . ILE A 1 96 ? 36.754 49.219 12.805 1.00 19.08 95 ILE A N 1
ATOM 704 C CA . ILE A 1 96 ? 35.931 49.110 14.014 1.00 17.85 95 ILE A CA 1
ATOM 705 C C . ILE A 1 96 ? 36.568 48.229 15.076 1.00 17.77 95 ILE A C 1
ATOM 706 O O . ILE A 1 96 ? 37.341 47.294 14.786 1.00 19.11 95 ILE A O 1
ATOM 711 N N . GLY A 1 97 ? 36.265 48.542 16.336 1.00 16.79 96 GLY A N 1
ATOM 712 C CA . GLY A 1 97 ? 36.572 47.646 17.447 1.00 16.36 96 GLY A CA 1
ATOM 713 C C . GLY A 1 97 ? 35.220 47.205 17.986 1.00 15.39 96 GLY A C 1
ATOM 714 O O . GLY A 1 97 ? 34.245 47.954 17.938 1.00 15.14 96 GLY A O 1
ATOM 715 N N . LYS A 1 98 ? 35.159 45.956 18.418 1.00 15.45 97 LYS A N 1
ATOM 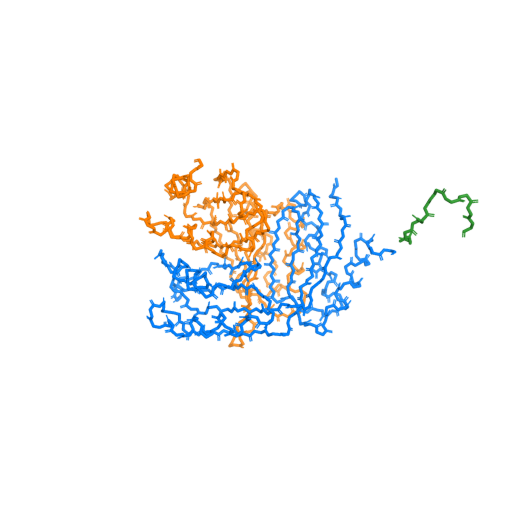716 C CA . LYS A 1 98 ? 33.943 45.427 19.061 1.00 14.96 97 LYS A CA 1
ATOM 717 C C . LYS A 1 98 ? 34.287 45.193 20.520 1.00 15.08 97 LYS A C 1
ATOM 718 O O . LYS A 1 98 ? 35.297 44.559 20.811 1.00 16.06 97 LYS A O 1
ATOM 724 N N . VAL A 1 99 ? 33.454 45.669 21.437 1.00 14.18 98 VAL A N 1
ATOM 725 C CA . VAL A 1 99 ? 33.663 45.392 22.863 1.00 14.40 98 VAL A CA 1
ATOM 726 C C . VAL A 1 99 ? 32.360 44.917 23.484 1.00 14.44 98 VAL A C 1
ATOM 727 O O . VAL A 1 99 ? 31.300 45.494 23.203 1.00 13.93 98 VAL A O 1
ATOM 731 N N . SER A 1 100 ? 32.447 43.888 24.337 1.00 14.60 99 SER A N 1
ATOM 732 C CA . SER A 1 100 ? 31.233 43.300 24.894 1.00 14.68 99 SER A CA 1
ATOM 733 C C . SER A 1 100 ? 31.370 43.089 26.373 1.00 14.92 99 SER A C 1
ATOM 734 O O . SER A 1 100 ? 32.443 42.727 26.850 1.00 16.04 99 SER A O 1
ATOM 737 N N . LEU A 1 101 ? 30.285 43.329 27.099 1.00 13.86 100 LEU A N 1
ATOM 738 C CA . LEU A 1 101 ? 30.198 42.934 28.493 1.00 14.34 100 LEU A CA 1
ATOM 739 C C . LEU A 1 101 ? 29.414 41.640 28.496 1.00 14.75 100 LEU A C 1
ATOM 740 O O . LEU A 1 101 ? 28.317 41.571 27.911 1.00 15.02 100 LEU A O 1
ATOM 745 N N . ILE A 1 102 ? 29.960 40.635 29.137 1.00 15.22 101 ILE A N 1
ATOM 746 C CA . ILE A 1 102 ? 29.385 39.279 29.083 1.00 16.08 101 ILE A CA 1
ATOM 747 C C . ILE A 1 102 ? 28.860 38.932 30.450 1.00 16.65 101 ILE A C 1
ATOM 748 O O . ILE A 1 102 ? 29.538 39.222 31.440 1.00 16.57 101 ILE A O 1
ATOM 753 N N . GLY A 1 103 ? 27.666 38.357 30.533 1.00 16.90 102 GLY A N 1
ATOM 754 C CA . GLY A 1 103 ? 27.132 38.008 31.876 1.00 18.16 102 GLY A CA 1
ATOM 755 C C . GLY A 1 103 ? 25.738 37.431 31.805 1.00 19.35 102 GLY A C 1
ATOM 756 O O . GLY A 1 103 ? 25.348 36.869 30.776 1.00 19.37 102 GLY A O 1
ATOM 757 N N . ALA A 1 104 ? 25.011 37.523 32.907 1.00 20.34 103 ALA A N 1
ATOM 758 C CA . ALA A 1 104 ? 23.694 36.915 32.964 1.00 22.43 103 ALA A CA 1
ATOM 759 C C . ALA A 1 104 ? 22.830 37.741 33.840 1.00 23.66 103 ALA A C 1
ATOM 760 O O . ALA A 1 104 ? 23.331 38.458 34.697 1.00 23.07 103 ALA A O 1
ATOM 762 N N . GLY A 1 105 ? 21.521 37.602 33.633 1.00 26.10 104 GLY A N 1
ATOM 763 C CA . GLY A 1 105 ? 20.522 38.189 34.519 1.00 29.05 104 GLY A CA 1
ATOM 764 C C . GLY A 1 105 ? 20.440 39.686 34.310 1.00 29.05 104 GLY A C 1
ATOM 765 O O . GLY A 1 105 ? 20.053 40.405 35.224 1.00 31.63 104 GLY A O 1
ATOM 766 N N . MET A 1 106 ? 20.801 40.172 33.130 1.00 28.28 105 MET A N 1
ATOM 767 C CA . MET A 1 106 ? 20.841 41.620 32.891 1.00 27.74 105 MET A CA 1
ATOM 768 C C . MET A 1 106 ? 19.471 42.202 32.553 1.00 28.89 105 MET A C 1
ATOM 769 O O . MET A 1 106 ? 19.268 43.407 32.687 1.00 28.69 105 MET A O 1
ATOM 774 N N . ARG A 1 107 ? 18.517 41.374 32.139 1.00 30.07 106 ARG A N 1
ATOM 775 C CA . ARG A 1 107 ? 17.211 41.936 31.797 1.00 31.79 106 ARG A CA 1
ATOM 776 C C . ARG A 1 107 ? 16.554 42.695 32.961 1.00 32.78 106 ARG A C 1
ATOM 777 O O . ARG A 1 107 ? 15.928 43.731 32.737 1.00 33.20 106 ARG A O 1
ATOM 785 N N . SER A 1 108 ? 16.680 42.198 34.191 1.00 32.51 107 SER A N 1
ATOM 786 C CA . SER A 1 108 ? 16.019 42.868 35.325 1.00 33.26 107 SER A CA 1
ATOM 787 C C . SER A 1 108 ? 16.870 44.012 35.898 1.00 30.76 107 SER A C 1
ATOM 788 O O . SER A 1 108 ? 16.560 44.529 36.962 1.00 31.80 107 SER A O 1
ATOM 791 N N . HIS A 1 109 ? 17.955 44.350 35.202 1.00 27.54 108 HIS A N 1
ATOM 792 C CA . HIS A 1 109 ? 18.917 45.386 35.628 1.00 25.41 108 HIS A CA 1
ATOM 793 C C . HIS A 1 109 ? 19.256 46.371 34.510 1.00 23.63 108 HIS A C 1
ATOM 794 O O . HIS A 1 109 ? 20.334 46.352 33.946 1.00 21.83 108 HIS A O 1
ATOM 801 N N . PRO A 1 110 ? 18.316 47.252 34.177 1.00 23.99 109 PRO A N 1
ATOM 802 C CA . PRO A 1 110 ? 18.606 48.224 33.095 1.00 22.38 109 PRO A CA 1
ATOM 803 C C . PRO A 1 110 ? 19.770 49.157 33.430 1.00 21.06 109 PRO A C 1
ATOM 804 O O . PRO A 1 110 ? 20.371 49.712 32.525 1.00 19.75 109 PRO A O 1
ATOM 808 N N . GLY A 1 111 ? 20.085 49.306 34.719 1.00 21.66 110 GLY A N 1
ATOM 809 C CA . GLY A 1 111 ? 21.250 50.100 35.135 1.00 20.93 110 GLY A CA 1
ATOM 810 C C . GLY A 1 111 ? 22.534 49.559 34.591 1.00 19.43 110 GLY A C 1
ATOM 811 O O . GLY A 1 111 ? 23.461 50.320 34.363 1.00 18.97 110 GLY A O 1
ATOM 812 N N . VAL A 1 112 ? 22.602 48.243 34.328 1.00 19.02 111 VAL A N 1
ATOM 813 C CA . VAL A 1 112 ? 23.794 47.693 33.681 1.00 17.77 111 VAL A CA 1
ATOM 814 C C . VAL A 1 112 ? 24.029 48.304 32.272 1.00 16.50 111 VAL A C 1
ATOM 815 O O . VAL A 1 112 ? 25.134 48.693 31.925 1.00 15.70 111 VAL A O 1
ATOM 819 N N . THR A 1 113 ? 22.980 48.379 31.455 1.00 16.71 112 THR A N 1
ATOM 820 C CA . THR A 1 113 ? 23.101 48.952 30.124 1.00 16.09 112 THR A CA 1
ATOM 821 C C . THR A 1 113 ? 23.424 50.441 30.214 1.00 15.78 112 THR A C 1
ATOM 822 O O . THR A 1 113 ? 24.292 50.901 29.501 1.00 15.27 112 THR A O 1
ATOM 826 N N . ALA A 1 114 ? 22.812 51.100 31.192 1.00 16.79 113 ALA A N 1
ATOM 827 C CA . ALA A 1 114 ? 23.064 52.551 31.421 1.00 16.89 113 ALA A CA 1
ATOM 828 C C . ALA A 1 114 ? 24.545 52.717 31.813 1.00 16.53 113 ALA A C 1
ATOM 829 O O . ALA A 1 114 ? 25.256 53.578 31.261 1.00 16.02 113 ALA A O 1
ATOM 831 N N . THR A 1 115 ? 25.017 51.877 32.722 1.00 17.28 114 THR A N 1
ATOM 832 C CA . THR A 1 115 ? 26.385 51.987 33.234 1.00 17.67 114 THR A CA 1
ATOM 833 C C . THR A 1 115 ? 27.389 51.770 32.128 1.00 17.15 114 THR A C 1
ATOM 834 O O . THR A 1 115 ? 28.397 52.477 32.049 1.00 17.17 114 THR A O 1
ATOM 838 N N . PHE A 1 116 ? 27.130 50.766 31.276 1.00 16.08 115 PHE A N 1
ATOM 839 C CA . PHE A 1 116 ? 28.006 50.434 30.172 1.00 15.40 115 PHE A CA 1
ATOM 840 C C . PHE A 1 116 ? 28.195 51.685 29.283 1.00 15.29 115 PHE A C 1
ATOM 841 O O . PHE A 1 116 ? 29.338 52.087 28.968 1.00 15.44 115 PHE A O 1
ATOM 849 N N . CYS A 1 117 ? 27.086 52.315 28.922 1.00 15.15 116 CYS A N 1
ATOM 850 C CA . CYS A 1 117 ? 27.128 53.467 28.066 1.00 15.15 116 CYS A CA 1
ATOM 851 C C . CYS A 1 117 ? 27.745 54.658 28.774 1.00 15.57 116 CYS A C 1
ATOM 852 O O . CYS A 1 117 ? 28.453 55.431 28.122 1.00 15.93 116 CYS A O 1
ATOM 85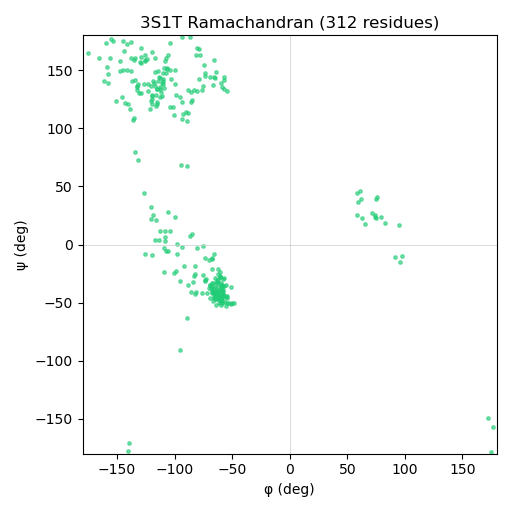5 N N . GLU A 1 118 ? 27.507 54.775 30.076 1.00 16.08 117 GLU A N 1
ATOM 856 C CA . GLU A 1 118 ? 28.032 55.913 30.849 1.00 17.27 117 GLU A CA 1
ATOM 857 C C . GLU A 1 118 ? 29.549 55.768 30.939 1.00 17.05 117 GLU A C 1
ATOM 858 O O . GLU A 1 118 ? 30.246 56.788 30.892 1.00 18.02 117 GLU A O 1
ATOM 864 N N . ALA A 1 119 ? 30.040 54.534 31.019 1.00 16.91 118 ALA A N 1
ATOM 865 C CA . ALA A 1 119 ? 31.488 54.281 31.146 1.00 17.64 118 ALA A CA 1
ATOM 866 C C . ALA A 1 119 ? 32.158 54.737 29.850 1.00 17.29 118 ALA A C 1
ATOM 867 O O . ALA A 1 119 ? 33.186 55.409 29.913 1.00 18.04 118 ALA A O 1
ATOM 869 N N . LEU A 1 120 ? 31.597 54.383 28.701 1.00 16.48 119 LEU A N 1
ATOM 870 C CA . LEU A 1 120 ? 32.209 54.789 27.432 1.00 16.70 119 LEU A CA 1
ATOM 871 C C . LEU A 1 120 ? 32.120 56.307 27.249 1.00 17.10 119 LEU A C 1
ATOM 872 O O . LEU A 1 120 ? 33.090 56.975 26.813 1.00 17.43 119 LEU A O 1
ATOM 877 N N . ALA A 1 121 ? 30.972 56.870 27.624 1.00 17.06 120 ALA A N 1
ATOM 878 C CA . ALA A 1 121 ? 30.801 58.337 27.532 1.00 18.30 120 ALA A CA 1
ATOM 879 C C . ALA A 1 121 ? 31.851 59.101 28.354 1.00 19.19 120 ALA A C 1
ATOM 880 O O . ALA A 1 121 ? 32.340 60.167 27.939 1.00 20.26 120 ALA A O 1
ATOM 882 N N . ALA A 1 122 ? 32.160 58.567 29.538 1.00 19.28 121 ALA A N 1
ATOM 883 C CA . ALA A 1 122 ? 33.032 59.236 30.503 1.00 20.69 121 ALA A CA 1
ATOM 884 C C . ALA A 1 122 ? 34.419 59.387 29.900 1.00 21.10 121 ALA A C 1
ATOM 885 O O . ALA A 1 122 ? 35.088 60.393 30.148 1.00 22.90 121 ALA A O 1
ATOM 887 N N . VAL A 1 123 ? 34.804 58.443 29.022 1.00 20.72 122 VAL A N 1
ATOM 888 C CA . VAL A 1 123 ? 36.129 58.517 28.416 1.00 21.30 122 VAL A CA 1
ATOM 889 C C . VAL A 1 123 ? 36.057 59.022 26.954 1.00 20.62 122 VAL A C 1
ATOM 890 O O . VAL A 1 123 ? 37.053 58.977 26.242 1.00 21.18 122 VAL A O 1
ATOM 894 N N . GLY A 1 124 ? 34.892 59.533 26.545 1.00 19.29 123 GLY A N 1
ATOM 895 C CA . GLY A 1 124 ? 34.722 60.195 25.218 1.00 19.70 123 GLY A CA 1
ATOM 896 C C . GLY A 1 124 ? 34.687 59.221 24.049 1.00 18.90 123 GLY A C 1
ATOM 897 O O . GLY A 1 124 ? 34.966 59.585 22.923 1.00 20.02 123 GLY A O 1
ATOM 898 N N . VAL A 1 125 ? 34.329 57.971 24.312 1.00 17.96 124 VAL A N 1
ATOM 899 C CA . VAL A 1 125 ? 34.205 56.982 23.259 1.00 16.82 124 VAL A CA 1
ATOM 900 C C . VAL A 1 125 ? 32.811 57.054 22.644 1.00 15.92 124 VAL A C 1
ATOM 901 O O . VAL A 1 125 ? 31.798 56.943 23.358 1.00 16.49 124 VAL A O 1
ATOM 905 N N . ASN A 1 126 ? 32.759 57.270 21.344 1.00 15.83 125 ASN A N 1
ATOM 906 C CA . ASN A 1 126 ? 31.457 57.272 20.654 1.00 15.26 125 ASN A CA 1
ATOM 907 C C . ASN A 1 126 ? 30.973 55.844 20.367 1.00 15.12 125 ASN A C 1
ATOM 908 O O . ASN A 1 126 ? 31.702 55.023 19.763 1.00 15.51 125 ASN A O 1
ATOM 913 N N . ILE A 1 127 ? 29.702 55.583 20.698 1.00 14.11 126 ILE A N 1
ATOM 914 C CA . ILE A 1 127 ? 29.131 54.261 20.433 1.00 13.78 126 ILE A CA 1
ATOM 915 C C . ILE A 1 127 ? 28.503 54.246 19.038 1.00 14.06 126 ILE A C 1
ATOM 916 O O . ILE A 1 127 ? 27.518 54.901 18.786 1.00 15.06 126 ILE A O 1
ATOM 921 N N . GLU A 1 128 ? 29.053 53.458 18.105 1.00 14.14 127 GLU A N 1
ATOM 922 C CA . GLU A 1 128 ? 28.584 53.463 16.734 1.00 14.42 127 GLU A CA 1
ATOM 923 C C . GLU A 1 128 ? 27.347 52.623 16.519 1.00 14.33 127 GLU A C 1
ATOM 924 O O . GLU A 1 128 ? 26.482 52.979 15.689 1.00 15.02 127 GLU A O 1
ATOM 930 N N . LEU A 1 129 ? 27.353 51.441 17.179 1.00 13.77 128 LEU A N 1
ATOM 931 C CA . LEU A 1 129 ? 26.303 50.482 17.021 1.00 14.14 128 LEU A CA 1
ATOM 932 C C . LEU A 1 129 ? 26.163 49.754 18.373 1.00 13.28 128 LEU A C 1
ATOM 933 O O . LEU A 1 129 ? 27.134 49.598 19.103 1.00 13.08 128 LEU A O 1
ATOM 938 N N . ILE A 1 130 ? 24.934 49.326 18.665 1.00 14.17 129 ILE A N 1
ATOM 939 C CA . ILE A 1 130 ? 24.622 48.592 19.900 1.00 14.36 129 ILE A CA 1
ATOM 940 C C . ILE A 1 130 ? 23.789 47.387 19.569 1.00 14.98 129 ILE A C 1
ATOM 941 O O . ILE A 1 130 ? 22.819 47.461 18.822 1.00 15.00 129 ILE A O 1
ATOM 946 N N . SER A 1 131 ? 24.123 46.251 20.187 1.00 15.20 130 SER A N 1
ATOM 947 C CA . SER A 1 131 ? 23.267 45.084 20.154 1.00 16.61 130 SER A CA 1
ATOM 948 C C . SER A 1 131 ? 23.345 44.400 21.509 1.00 17.10 130 SER A C 1
ATOM 949 O O . SER A 1 131 ? 24.431 44.059 21.958 1.00 16.42 130 SER A O 1
ATOM 952 N N . THR A 1 132 ? 22.212 44.243 22.189 1.00 18.52 131 THR A N 1
ATOM 953 C CA . THR A 1 132 ? 22.268 43.588 23.523 1.00 19.70 131 THR A CA 1
ATOM 954 C C . THR A 1 132 ? 21.266 42.466 23.662 1.00 21.95 131 THR A C 1
ATOM 955 O O . THR A 1 132 ? 20.328 42.299 22.857 1.00 22.37 131 THR A O 1
ATOM 959 N N . SER A 1 133 ? 21.454 41.716 24.756 1.00 22.62 132 SER A N 1
ATOM 960 C CA . SER A 1 133 ? 20.599 40.598 25.136 1.00 25.58 132 SER A CA 1
ATOM 961 C C . SER A 1 133 ? 20.744 40.448 26.644 1.00 25.45 132 SER A C 1
ATOM 962 O O . SER A 1 133 ? 21.492 41.181 27.260 1.00 24.37 132 SER A O 1
ATOM 965 N N . GLU A 1 134 ? 20.005 39.527 27.248 1.00 28.42 133 GLU A N 1
ATOM 966 C CA . GLU A 1 134 ? 20.165 39.326 28.697 1.00 28.94 133 GLU A CA 1
ATOM 967 C C . GLU A 1 134 ? 21.522 38.735 29.085 1.00 27.52 133 GLU A C 1
ATOM 968 O O . GLU A 1 134 ? 21.857 38.741 30.294 1.00 27.57 133 GLU A O 1
ATOM 974 N N . ILE A 1 135 ? 22.299 38.249 28.106 1.00 25.14 134 ILE A N 1
ATOM 975 C CA . ILE A 1 135 ? 23.686 37.731 28.392 1.00 23.18 134 ILE A CA 1
ATOM 976 C C . ILE A 1 135 ? 24.858 38.474 27.740 1.00 20.66 134 ILE A C 1
ATOM 977 O O . ILE A 1 135 ? 26.028 38.072 27.859 1.00 19.12 134 ILE A O 1
ATOM 982 N N . ARG A 1 136 ? 24.561 39.559 27.035 1.00 24.09 135 ARG A N 1
ATOM 983 C CA . ARG A 1 136 ? 25.651 40.298 26.466 1.00 21.49 135 ARG A CA 1
ATOM 984 C C . ARG A 1 136 ? 25.247 41.695 26.088 1.00 19.28 135 ARG A C 1
ATOM 985 O O . ARG A 1 136 ? 24.164 41.887 25.552 1.00 20.32 135 ARG A O 1
ATOM 993 N N . ILE A 1 137 ? 26.138 42.638 26.328 1.00 16.96 136 ILE A N 1
ATOM 994 C CA . ILE A 1 137 ? 25.986 43.995 25.761 1.00 15.80 136 ILE A CA 1
ATOM 995 C C . ILE A 1 137 ? 27.160 44.207 24.819 1.00 14.95 136 ILE A C 1
ATOM 996 O O . ILE A 1 137 ? 28.301 44.136 25.292 1.00 15.06 136 ILE A O 1
ATOM 1001 N N . SER A 1 138 ? 26.914 44.436 23.530 1.00 14.85 137 SER A N 1
ATOM 1002 C CA . SER A 1 138 ? 28.022 44.580 22.566 1.00 14.64 137 SER A CA 1
ATOM 1003 C C . SER A 1 138 ? 27.876 45.917 21.890 1.00 14.27 137 SER A C 1
ATOM 1004 O O . SER A 1 138 ? 26.761 46.318 21.510 1.00 14.89 137 SER A O 1
ATOM 1007 N N . VAL A 1 139 ? 29.004 46.591 21.712 1.00 13.59 138 VAL A N 1
ATOM 1008 C CA . VAL A 1 139 ? 29.011 47.791 20.879 1.00 13.46 138 VAL A CA 1
ATOM 1009 C C . VAL A 1 139 ? 30.155 47.815 19.927 1.00 13.60 138 VAL A C 1
ATOM 1010 O O . VAL A 1 139 ? 31.146 47.141 20.110 1.00 13.97 138 VAL A O 1
ATOM 1014 N N . LEU A 1 140 ? 30.029 48.630 18.877 1.00 14.14 139 LEU A N 1
ATOM 1015 C CA . LEU A 1 140 ? 31.187 48.895 18.031 1.00 14.48 139 LEU A CA 1
ATOM 1016 C C . LEU A 1 140 ? 31.606 50.341 18.262 1.00 14.77 139 LEU A C 1
ATOM 1017 O O . LEU A 1 140 ? 30.745 51.205 18.464 1.00 14.97 139 LEU A O 1
ATOM 1022 N N . CYS A 1 141 ? 32.919 50.561 18.267 1.00 14.60 140 CYS A N 1
ATOM 1023 C CA . CYS A 1 141 ? 33.489 51.905 18.335 1.00 15.88 140 CYS A CA 1
ATOM 1024 C C . CYS A 1 141 ? 34.645 51.990 17.369 1.00 17.11 140 CYS A C 1
ATOM 1025 O O . CYS A 1 141 ? 34.986 51.001 16.717 1.00 17.05 140 CYS A O 1
ATOM 1028 N N . ARG A 1 142 ? 35.220 53.172 17.198 1.00 18.33 141 ARG A N 1
ATOM 1029 C CA . ARG A 1 142 ? 36.405 53.276 16.352 1.00 20.79 141 ARG A CA 1
ATOM 1030 C C . ARG A 1 142 ? 37.484 52.378 16.955 1.00 20.06 141 ARG A C 1
ATOM 1031 O O . ARG A 1 142 ? 37.675 52.357 18.174 1.00 18.96 141 ARG A O 1
ATOM 1039 N N . ASP A 1 143 ? 38.223 51.664 16.105 1.00 21.15 142 ASP A N 1
ATOM 1040 C CA . ASP A 1 143 ? 39.231 50.750 16.640 1.00 21.85 142 ASP A CA 1
ATOM 1041 C C . ASP A 1 143 ? 40.285 51.462 17.490 1.00 22.91 142 ASP A C 1
ATOM 1042 O O . ASP A 1 143 ? 40.794 50.884 18.459 1.00 22.64 142 ASP A O 1
ATOM 1047 N N . THR A 1 144 ? 40.646 52.693 17.119 1.00 24.43 143 THR A N 1
ATOM 1048 C CA . THR A 1 144 ? 41.586 53.469 17.953 1.00 26.22 143 THR A CA 1
ATOM 1049 C C . THR A 1 144 ? 41.059 53.882 19.360 1.00 24.98 143 THR A C 1
ATOM 1050 O O . THR A 1 144 ? 41.861 54.368 20.202 1.00 26.42 143 THR A O 1
ATOM 1054 N N . GLU A 1 145 ? 39.763 53.651 19.616 1.00 23.29 144 GLU A N 1
ATOM 1055 C CA . GLU A 1 145 ? 39.121 53.968 20.888 1.00 22.51 144 GLU A CA 1
ATOM 1056 C C . GLU A 1 145 ? 38.871 52.705 21.698 1.00 20.32 144 GLU A C 1
ATOM 1057 O O . GLU A 1 145 ? 38.420 52.793 22.839 1.00 19.51 144 GLU A O 1
ATOM 1063 N N . LEU A 1 146 ? 39.147 51.545 21.107 1.00 19.30 145 LEU A N 1
ATOM 1064 C CA . LEU A 1 146 ? 38.810 50.274 21.773 1.00 18.33 145 LEU A CA 1
ATOM 1065 C C . LEU A 1 146 ? 39.506 50.131 23.119 1.00 18.82 145 LEU A C 1
ATOM 1066 O O . LEU A 1 146 ? 38.908 49.698 24.099 1.00 17.87 145 LEU A O 1
ATOM 1071 N N . ASP A 1 147 ? 40.788 50.425 23.141 1.00 20.62 146 ASP A N 1
ATOM 1072 C CA . ASP A 1 147 ? 41.557 50.198 24.363 1.00 22.02 146 ASP A CA 1
ATOM 1073 C C . ASP A 1 147 ? 40.994 50.978 25.524 1.00 21.24 146 ASP A C 1
ATOM 1074 O O . ASP A 1 147 ? 40.897 50.478 26.653 1.00 20.54 146 ASP A O 1
ATOM 1079 N N . LYS A 1 148 ? 40.657 52.240 25.278 1.00 21.61 147 LYS A N 1
ATOM 1080 C CA . LYS A 1 148 ? 40.188 53.054 26.370 1.00 21.95 147 LYS A CA 1
ATOM 1081 C C . LYS A 1 148 ? 38.769 52.643 26.772 1.00 19.73 147 LYS A C 1
ATOM 1082 O O . LYS A 1 148 ? 38.413 52.726 27.943 1.00 19.62 147 LYS A O 1
ATOM 1088 N N . ALA A 1 149 ? 37.977 52.155 25.799 1.00 17.85 148 ALA A N 1
ATOM 1089 C CA . ALA A 1 149 ? 36.688 51.575 26.108 1.00 16.17 148 ALA A CA 1
ATOM 1090 C C . ALA A 1 149 ? 36.804 50.380 27.058 1.00 16.06 148 ALA A C 1
ATOM 1091 O O . ALA A 1 149 ? 36.044 50.318 28.054 1.00 15.86 148 ALA A O 1
ATOM 1093 N N . VAL A 1 150 ? 37.739 49.482 26.739 1.00 16.06 149 VAL A N 1
ATOM 1094 C CA . VAL A 1 150 ? 37.970 48.278 27.564 1.00 16.43 149 VAL A CA 1
ATOM 1095 C C . VAL A 1 150 ? 38.330 48.672 28.985 1.00 17.47 149 VAL A C 1
ATOM 1096 O O . VAL A 1 150 ? 37.802 48.124 29.949 1.00 17.51 149 VAL A O 1
ATOM 1100 N N . VAL A 1 151 ? 39.293 49.567 29.135 1.00 18.90 150 VAL A N 1
ATOM 1101 C CA . VAL A 1 151 ? 39.700 50.012 30.462 1.00 20.13 150 VAL A CA 1
ATOM 1102 C C . VAL A 1 151 ? 38.523 50.630 31.234 1.00 19.68 150 VAL A C 1
ATOM 1103 O O . VAL A 1 151 ? 38.332 50.351 32.416 1.00 20.50 150 VAL A O 1
ATOM 1107 N N . ALA A 1 152 ? 37.752 51.508 30.580 1.00 18.99 151 ALA A N 1
ATOM 1108 C CA . ALA A 1 152 ? 36.608 52.132 31.250 1.00 18.94 151 ALA A CA 1
ATOM 1109 C C . ALA A 1 152 ? 35.611 51.098 31.749 1.00 17.88 151 ALA A C 1
ATOM 1110 O O . ALA A 1 152 ? 35.129 51.197 32.862 1.00 18.84 151 ALA A O 1
ATOM 1112 N N . LEU A 1 153 ? 35.341 50.083 30.931 1.00 16.72 152 LEU A N 1
ATOM 1113 C CA . LEU A 1 153 ? 34.429 49.002 31.311 1.00 16.74 152 LEU A CA 1
ATOM 1114 C C . LEU A 1 153 ? 35.002 48.172 32.452 1.00 17.90 152 LEU A C 1
ATOM 1115 O O . LEU A 1 153 ? 34.239 47.783 33.346 1.00 18.87 152 LEU A O 1
ATOM 1120 N N . HIS A 1 154 ? 36.306 47.871 32.421 1.00 18.48 153 HIS A N 1
ATOM 1121 C CA . HIS A 1 154 ? 36.946 47.162 33.542 1.00 20.78 153 HIS A CA 1
ATOM 1122 C C . HIS A 1 154 ? 36.681 47.915 34.831 1.00 21.85 153 HIS A C 1
ATOM 1123 O O . HIS A 1 154 ? 36.276 47.317 35.844 1.00 22.89 153 HIS A O 1
ATOM 1130 N N . GLU A 1 155 ? 36.941 49.216 34.808 1.00 21.55 154 GLU A N 1
ATOM 1131 C CA . GLU A 1 155 ? 36.726 50.032 36.006 1.00 23.02 154 GLU A CA 1
ATOM 1132 C C . GLU A 1 155 ? 35.257 50.116 36.434 1.00 22.68 154 GLU A C 1
ATOM 1133 O O . GLU A 1 155 ? 34.966 50.003 37.627 1.00 24.49 154 GLU A O 1
ATOM 1139 N N . ALA A 1 156 ? 34.357 50.340 35.484 1.00 21.07 155 ALA A N 1
ATOM 1140 C CA . ALA A 1 156 ? 32.930 50.450 35.823 1.00 21.69 155 ALA A CA 1
ATOM 1141 C C . ALA A 1 156 ? 32.306 49.172 36.413 1.00 22.13 155 ALA A C 1
ATOM 1142 O O . ALA A 1 156 ? 31.428 49.247 37.277 1.00 24.15 155 ALA A O 1
ATOM 1144 N N . PHE A 1 157 ? 32.792 48.020 35.989 1.00 21.35 156 PHE A N 1
ATOM 1145 C CA . PHE A 1 157 ? 32.180 46.729 36.366 1.00 22.61 156 PHE A CA 1
ATOM 1146 C C . PHE A 1 157 ? 33.066 45.874 37.244 1.00 25.26 156 PHE A C 1
ATOM 1147 O O . PHE A 1 157 ? 32.707 44.736 37.613 1.00 26.99 156 PHE A O 1
ATOM 1155 N N . GLY A 1 158 ? 34.217 46.426 37.616 1.00 26.70 157 GLY A N 1
ATOM 1156 C CA . GLY A 1 158 ? 35.167 45.712 38.476 1.00 29.49 157 GLY A CA 1
ATOM 1157 C C . GLY A 1 158 ? 35.627 44.390 37.882 1.00 30.48 157 GLY A C 1
ATOM 1158 O O . GLY A 1 158 ? 35.741 43.375 38.598 1.00 33.19 157 GLY A O 1
ATOM 1159 N N . LEU A 1 159 ? 35.938 44.434 36.594 1.00 29.36 158 LEU A N 1
ATOM 1160 C CA . LEU A 1 159 ? 36.402 43.278 35.833 1.00 31.01 158 LEU A CA 1
ATOM 1161 C C . LEU A 1 159 ? 37.816 43.484 35.319 1.00 33.66 158 LEU A C 1
ATOM 1162 O O . LEU A 1 159 ? 38.295 44.627 35.222 1.00 33.96 158 LEU A O 1
ATOM 1167 N N . GLY A 1 160 ? 38.466 42.367 34.972 1.00 37.26 159 GLY A N 1
ATOM 1168 C CA . GLY A 1 160 ? 39.767 42.370 34.313 1.00 39.83 159 GLY A CA 1
ATOM 1169 C C . GLY A 1 160 ? 40.961 42.600 35.214 1.00 44.04 159 GLY A C 1
ATOM 1170 O O . GLY A 1 160 ? 42.001 43.035 34.728 1.00 46.45 159 GLY A O 1
ATOM 1171 N N . GLY A 1 161 ? 40.824 42.307 36.512 1.00 46.31 160 GLY A N 1
ATOM 1172 C CA . GLY A 1 161 ? 41.906 42.536 37.496 1.00 50.11 160 GLY A CA 1
ATOM 1173 C C . GLY A 1 161 ? 43.143 41.664 37.334 1.00 54.90 160 GLY A C 1
ATOM 1174 O O . GLY A 1 161 ? 43.470 41.226 36.228 1.00 55.47 160 GLY A O 1
ATOM 1175 N N . ASP B 1 4 ? 28.205 21.123 11.292 1.00 54.74 3 ASP B N 1
ATOM 1176 C CA . ASP B 1 4 ? 27.147 22.169 11.041 1.00 53.56 3 ASP B CA 1
ATOM 1177 C C . ASP B 1 4 ? 26.379 22.691 12.301 1.00 47.60 3 ASP B C 1
ATOM 1178 O O . ASP B 1 4 ? 26.674 22.276 13.420 1.00 46.25 3 ASP B O 1
ATOM 1183 N N . PRO B 1 5 ? 25.414 23.618 12.130 1.00 45.31 4 PRO B N 1
ATOM 1184 C CA . PRO B 1 5 ? 24.901 24.289 13.338 1.00 40.88 4 PRO B CA 1
ATOM 1185 C C . PRO B 1 5 ? 23.853 23.441 14.054 1.00 35.59 4 PRO B C 1
ATOM 1186 O O . PRO B 1 5 ? 23.317 22.497 13.475 1.00 35.47 4 PRO B O 1
ATOM 1190 N N . ILE B 1 6 ? 23.572 23.767 15.303 1.00 32.83 5 ILE B N 1
ATOM 1191 C CA . ILE B 1 6 ? 22.494 23.053 15.958 1.00 30.36 5 ILE B CA 1
ATOM 1192 C C . ILE B 1 6 ? 21.391 24.019 16.273 1.00 27.66 5 ILE B C 1
ATOM 1193 O O . ILE B 1 6 ? 21.618 25.171 16.700 1.00 27.55 5 ILE B O 1
ATOM 1198 N N . LEU B 1 7 ? 20.186 23.570 15.950 1.00 26.54 6 LEU B N 1
ATOM 1199 C CA . LEU B 1 7 ? 18.979 24.372 16.070 1.00 25.26 6 LEU B CA 1
ATOM 1200 C C . LEU B 1 7 ? 18.056 23.602 17.010 1.00 25.24 6 LEU B C 1
ATOM 1201 O O . LEU B 1 7 ? 17.694 22.445 16.704 1.00 27.99 6 LEU B O 1
ATOM 1206 N N . THR B 1 8 ? 17.743 24.185 18.171 1.00 24.13 7 THR B N 1
ATOM 1207 C CA . THR B 1 8 ? 16.972 23.477 19.212 1.00 25.93 7 THR B CA 1
ATOM 1208 C C . THR B 1 8 ? 15.505 23.832 19.220 1.00 25.99 7 THR B C 1
ATOM 1209 O O . THR B 1 8 ? 14.681 23.082 19.762 1.00 29.56 7 THR B O 1
ATOM 1213 N N . GLY B 1 9 ? 15.161 25.011 18.679 1.00 23.57 8 GLY B N 1
ATOM 1214 C CA . GLY B 1 9 ? 13.743 25.352 18.722 1.00 24.46 8 GLY B CA 1
ATOM 1215 C C . GLY B 1 9 ? 13.463 26.744 18.201 1.00 22.15 8 GLY B C 1
ATOM 1216 O O . GLY B 1 9 ? 14.352 27.448 17.731 1.00 20.39 8 GLY B O 1
ATOM 1217 N N . VAL B 1 10 ? 12.181 27.080 18.256 1.00 23.53 9 VAL B N 1
ATOM 1218 C CA . VAL B 1 10 ? 11.673 28.386 17.880 1.00 22.68 9 VAL B CA 1
ATOM 1219 C C . VAL B 1 10 ? 10.915 28.963 19.068 1.00 22.79 9 VAL B C 1
ATOM 1220 O O . VAL B 1 10 ? 10.072 28.290 19.692 1.00 25.57 9 VAL B O 1
ATOM 1224 N N . ALA B 1 11 ? 11.221 30.206 19.384 1.00 21.38 10 ALA B N 1
ATOM 1225 C CA . ALA B 1 11 ? 10.615 30.848 20.547 1.00 21.83 10 ALA B CA 1
ATOM 1226 C C . ALA B 1 11 ? 9.753 31.992 20.029 1.00 21.98 10 ALA B C 1
ATOM 1227 O O . ALA B 1 11 ? 10.024 32.574 18.956 1.00 21.77 10 ALA B O 1
ATOM 1229 N N . HIS B 1 12 ? 8.680 32.278 20.769 1.00 23.20 11 HIS B N 1
ATOM 1230 C CA . HIS B 1 12 ? 7.817 33.383 20.378 1.00 23.24 11 HIS B CA 1
ATOM 1231 C C . HIS B 1 12 ? 7.358 34.109 21.621 1.00 23.45 11 HIS B C 1
ATOM 1232 O O . HIS B 1 12 ? 7.174 33.500 22.696 1.00 24.96 11 HIS B O 1
ATOM 1239 N N . ASP B 1 13 ? 7.117 35.402 21.451 1.00 22.83 12 ASP B N 1
ATOM 1240 C CA . ASP B 1 13 ? 6.778 36.254 22.582 1.00 23.58 12 ASP B CA 1
ATOM 1241 C C . ASP B 1 13 ? 5.891 37.373 22.081 1.00 23.99 12 ASP B C 1
ATOM 1242 O O . ASP B 1 13 ? 6.267 38.128 21.181 1.00 23.38 12 ASP B O 1
ATOM 1247 N N . ARG B 1 14 ? 4.714 37.473 22.684 1.00 25.96 13 ARG B N 1
ATOM 1248 C CA . ARG B 1 14 ? 3.727 38.443 22.281 1.00 27.59 13 ARG B CA 1
ATOM 1249 C C . ARG B 1 14 ? 3.518 39.503 23.357 1.00 28.00 13 ARG B C 1
ATOM 1250 O O . ARG B 1 14 ? 2.574 40.270 23.306 1.00 29.64 13 ARG B O 1
ATOM 1258 N N . SER B 1 15 ? 4.406 39.522 24.343 1.00 25.63 14 SER B N 1
ATOM 1259 C CA . SER B 1 15 ? 4.202 40.372 25.512 1.00 26.15 14 SER B CA 1
ATOM 1260 C C . SER B 1 15 ? 4.951 41.695 25.486 1.00 24.52 14 SER B C 1
ATOM 1261 O O . SER B 1 15 ? 4.846 42.486 26.427 1.00 24.50 14 SER B O 1
ATOM 1264 N N . GLU B 1 16 ? 5.703 41.956 24.413 1.00 23.52 15 GLU B N 1
ATOM 1265 C CA . GLU B 1 16 ? 6.588 43.102 24.392 1.00 22.40 15 GLU B CA 1
ATOM 1266 C C . GLU B 1 16 ? 6.106 44.265 23.536 1.00 21.50 15 GLU B C 1
ATOM 1267 O O . GLU B 1 16 ? 5.220 44.104 22.719 1.00 21.92 15 GLU B O 1
ATOM 1273 N N . ALA B 1 17 ? 6.695 45.430 23.768 1.00 20.32 16 ALA B N 1
ATOM 1274 C CA . ALA B 1 17 ? 6.520 46.583 22.899 1.00 19.45 16 ALA B CA 1
ATOM 1275 C C . ALA B 1 17 ? 7.880 47.072 22.486 1.00 18.26 16 ALA B C 1
ATOM 1276 O O . ALA B 1 17 ? 8.865 46.753 23.138 1.00 17.42 16 ALA B O 1
ATOM 1278 N N . LYS B 1 18 ? 7.947 47.814 21.379 1.00 18.11 17 LYS B N 1
ATOM 1279 C CA . LYS B 1 18 ? 9.202 48.454 20.990 1.00 17.25 17 LYS B CA 1
ATOM 1280 C C . LYS B 1 18 ? 9.073 49.985 21.105 1.00 17.08 17 LYS B C 1
ATOM 1281 O O . LYS B 1 18 ? 8.064 50.583 20.702 1.00 18.15 17 LYS B O 1
ATOM 1287 N N . VAL B 1 19 ? 10.095 50.567 21.710 1.00 16.32 18 VAL B N 1
ATOM 1288 C CA . VAL B 1 19 ? 10.239 52.019 21.851 1.00 15.80 18 VAL B CA 1
ATOM 1289 C C . VAL B 1 19 ? 11.408 52.433 20.957 1.00 15.46 18 VAL B C 1
ATOM 1290 O O . VAL B 1 19 ? 12.489 51.847 21.089 1.00 14.70 18 VAL B O 1
ATOM 1294 N N . THR B 1 20 ? 11.188 53.432 20.087 1.00 15.20 19 THR B N 1
ATOM 1295 C CA . THR B 1 20 ? 12.295 53.891 19.238 1.00 15.15 19 THR B CA 1
ATOM 1296 C C . THR B 1 20 ? 12.552 55.370 19.529 1.00 15.22 19 THR B C 1
ATOM 1297 O O . THR B 1 20 ? 11.633 56.195 19.463 1.00 16.06 19 THR B O 1
ATOM 1301 N N . ILE B 1 21 ? 13.789 55.686 19.865 1.00 14.78 20 ILE B N 1
ATOM 1302 C CA . ILE B 1 21 ? 14.222 57.063 20.033 1.00 15.34 20 ILE B CA 1
ATOM 1303 C C . ILE B 1 21 ? 14.799 57.463 18.703 1.00 15.63 20 ILE B C 1
ATOM 1304 O O . ILE B 1 21 ? 15.878 56.967 18.326 1.00 15.84 20 ILE B O 1
ATOM 1309 N N . VAL B 1 22 ? 14.079 58.323 17.988 1.00 16.20 21 VAL B N 1
ATOM 1310 C CA . VAL B 1 22 ? 14.465 58.753 16.620 1.00 16.87 21 VAL B CA 1
ATOM 1311 C C . VAL B 1 22 ? 15.400 59.975 16.648 1.00 17.53 21 VAL B C 1
ATOM 1312 O O . VAL B 1 22 ? 15.126 60.961 17.338 1.00 17.58 21 VAL B O 1
ATOM 1316 N N . GLY B 1 23 ? 16.497 59.916 15.869 1.00 17.49 22 GLY B N 1
ATOM 1317 C CA . GLY B 1 23 ? 17.280 61.143 15.614 1.00 18.52 22 GLY B CA 1
ATOM 1318 C C . GLY B 1 23 ? 18.112 61.505 16.839 1.00 18.06 22 GLY B C 1
ATOM 1319 O O . GLY B 1 23 ? 18.260 62.699 17.199 1.00 19.07 22 GLY B O 1
ATOM 1320 N N . LEU B 1 24 ? 18.688 60.483 17.463 1.00 16.93 23 LEU B N 1
ATOM 1321 C CA . LEU B 1 24 ? 19.601 60.714 18.601 1.00 16.89 23 LEU B CA 1
ATOM 1322 C C . LEU B 1 24 ? 20.939 61.192 18.065 1.00 16.81 23 LEU B C 1
ATOM 1323 O O . LEU B 1 24 ? 21.456 60.634 17.101 1.00 17.17 23 LEU B O 1
ATOM 1328 N N . PRO B 1 25 ? 21.515 62.268 18.642 1.00 17.33 24 PRO B N 1
ATOM 1329 C CA . PRO B 1 25 ? 22.846 62.679 18.181 1.00 17.68 24 PRO B CA 1
ATOM 1330 C C . PRO B 1 25 ? 23.890 61.573 18.311 1.00 17.16 24 PRO B C 1
ATOM 1331 O O . PRO B 1 25 ? 23.983 60.917 19.345 1.00 16.22 24 PRO B O 1
ATOM 1335 N N . ASP B 1 26 ? 24.675 61.371 17.250 1.00 17.64 25 ASP B N 1
ATOM 1336 C CA . ASP B 1 26 ? 25.637 60.277 17.240 1.00 17.72 25 ASP B CA 1
ATOM 1337 C C . ASP B 1 26 ? 27.002 60.807 17.718 1.00 17.63 25 ASP B C 1
ATOM 1338 O O . ASP B 1 26 ? 28.010 60.872 16.973 1.00 18.71 25 ASP B O 1
ATOM 1343 N N . ILE B 1 27 ? 27.019 61.142 18.991 1.00 16.61 26 ILE B N 1
ATOM 1344 C CA . ILE B 1 27 ? 28.231 61.662 19.650 1.00 17.08 26 ILE B CA 1
ATOM 1345 C C . ILE B 1 27 ? 28.219 61.089 21.077 1.00 16.12 26 ILE B C 1
ATOM 1346 O O . ILE B 1 27 ? 27.195 60.613 21.548 1.00 15.21 26 ILE B O 1
ATOM 1351 N N . PRO B 1 28 ? 29.354 61.195 21.799 1.00 16.35 27 PRO B N 1
ATOM 1352 C CA . PRO B 1 28 ? 29.321 60.483 23.071 1.00 16.29 27 PRO B CA 1
ATOM 1353 C C . PRO B 1 28 ? 28.331 60.971 24.074 1.00 16.30 27 PRO B C 1
ATOM 1354 O O . PRO B 1 28 ? 28.037 62.175 24.175 1.00 17.19 27 PRO B O 1
ATOM 1358 N N . GLY B 1 29 ? 27.849 60.025 24.872 1.00 16.35 28 GLY B N 1
ATOM 1359 C CA . GLY B 1 29 ? 27.042 60.352 26.024 1.00 16.53 28 GLY B CA 1
ATOM 1360 C C . GLY B 1 29 ? 25.548 60.270 25.843 1.00 16.34 28 GLY B C 1
ATOM 1361 O O . GLY B 1 29 ? 24.819 60.371 26.836 1.00 17.60 28 GLY B O 1
ATOM 1362 N N . TYR B 1 30 ? 25.093 60.110 24.599 1.00 15.67 29 TYR B N 1
ATOM 1363 C CA . TYR B 1 30 ? 23.675 60.203 24.307 1.00 15.33 29 TYR B CA 1
ATOM 1364 C C . TYR B 1 30 ? 22.955 58.887 24.599 1.00 14.98 29 TYR B C 1
ATOM 1365 O O . TYR B 1 30 ? 21.879 58.942 25.234 1.00 15.50 29 TYR B O 1
ATOM 1374 N N . ALA B 1 31 ? 23.531 57.738 24.238 1.00 15.23 30 ALA B N 1
ATOM 1375 C CA . ALA B 1 31 ? 22.947 56.445 24.644 1.00 15.09 30 ALA B CA 1
ATOM 1376 C C . ALA B 1 31 ? 22.886 56.355 26.182 1.00 15.84 30 ALA B C 1
ATOM 1377 O O . ALA B 1 31 ? 21.875 55.916 26.763 1.00 16.12 30 ALA B O 1
ATOM 1379 N N . ALA B 1 32 ? 23.915 56.866 26.852 1.00 16.01 31 ALA B N 1
ATOM 1380 C CA . ALA B 1 32 ? 23.944 56.926 28.328 1.00 17.02 31 ALA B CA 1
ATOM 1381 C C . ALA B 1 32 ? 22.730 57.664 28.878 1.00 17.62 31 ALA B C 1
ATOM 1382 O O . ALA B 1 32 ? 22.088 57.194 29.838 1.00 18.34 31 ALA B O 1
ATOM 1384 N N . LYS B 1 33 ? 22.404 58.800 28.278 1.00 17.35 32 LYS B N 1
ATOM 1385 C CA . LYS B 1 33 ? 21.262 59.602 28.762 1.00 18.47 32 LYS B CA 1
ATOM 1386 C C . LYS B 1 33 ? 19.978 58.770 28.578 1.00 17.79 32 LYS B C 1
ATOM 1387 O O . LYS B 1 33 ? 19.109 58.740 29.461 1.00 18.70 32 LYS B O 1
ATOM 1393 N N . VAL B 1 34 ? 19.840 58.133 27.419 1.00 16.80 33 VAL B N 1
ATOM 1394 C CA . VAL B 1 34 ? 18.655 57.342 27.145 1.00 16.46 33 VAL B CA 1
ATOM 1395 C C . VAL B 1 34 ? 18.531 56.236 28.171 1.00 16.77 33 VAL B C 1
ATOM 1396 O O . VAL B 1 34 ? 17.483 56.082 28.810 1.00 17.49 33 VAL B O 1
ATOM 1400 N N . PHE B 1 35 ? 19.598 55.463 28.350 1.00 16.75 34 PHE B N 1
ATOM 1401 C CA . PHE B 1 35 ? 19.452 54.295 29.213 1.00 17.12 34 PHE B CA 1
ATOM 1402 C C . PHE B 1 35 ? 19.410 54.549 30.688 1.00 17.79 34 PHE B C 1
ATOM 1403 O O . PHE B 1 35 ? 18.784 53.782 31.432 1.00 18.48 34 PHE B O 1
ATOM 1411 N N . ARG B 1 36 ? 20.016 55.650 31.120 1.00 17.99 35 ARG B N 1
ATOM 1412 C CA . ARG B 1 36 ? 19.896 56.023 32.500 1.00 19.34 35 ARG B CA 1
ATOM 1413 C C . ARG B 1 36 ? 18.462 56.436 32.776 1.00 19.83 35 ARG B C 1
ATOM 1414 O O . ARG B 1 36 ? 17.911 56.129 33.840 1.00 20.24 35 ARG B O 1
ATOM 1422 N N . ALA B 1 37 ? 17.855 57.116 31.810 1.00 19.61 36 ALA B N 1
ATOM 1423 C CA . ALA B 1 37 ? 16.452 57.536 31.950 1.00 20.56 36 ALA B CA 1
ATOM 1424 C C . ALA B 1 37 ? 15.546 56.322 32.081 1.00 21.06 36 ALA B C 1
ATOM 1425 O O . ALA B 1 37 ? 14.673 56.287 32.965 1.00 21.91 36 ALA B O 1
ATOM 1427 N N . VAL B 1 38 ? 15.794 55.321 31.229 1.00 20.29 37 VAL B N 1
ATOM 1428 C CA . VAL B 1 38 ? 14.969 54.120 31.212 1.00 20.52 37 VAL B CA 1
ATOM 1429 C C . VAL B 1 38 ? 15.155 53.368 32.528 1.00 21.77 37 VAL B C 1
ATOM 1430 O O . VAL B 1 38 ? 14.152 52.939 33.167 1.00 22.48 37 VAL B O 1
ATOM 1434 N N . ALA B 1 39 ? 16.408 53.298 33.011 1.00 21.67 38 ALA B N 1
ATOM 1435 C CA . ALA B 1 39 ? 16.696 52.614 34.265 1.00 22.98 38 ALA B CA 1
ATOM 1436 C C . ALA B 1 39 ? 16.060 53.393 35.434 1.00 24.14 38 ALA B C 1
ATOM 1437 O O . ALA B 1 39 ? 15.592 52.808 36.413 1.00 26.06 38 ALA B O 1
ATOM 1439 N N . ASP B 1 40 ? 16.051 54.715 35.322 1.00 24.19 39 ASP B N 1
ATOM 1440 C CA . ASP B 1 40 ? 15.516 55.564 36.411 1.00 25.92 39 ASP B CA 1
ATOM 1441 C C . ASP B 1 40 ? 14.023 55.346 36.528 1.00 26.86 39 ASP B C 1
ATOM 1442 O O . ASP B 1 40 ? 13.482 55.447 37.647 1.00 29.30 39 ASP B O 1
ATOM 1447 N N . ALA B 1 41 ? 13.384 55.088 35.387 1.00 26.22 40 ALA B N 1
ATOM 1448 C CA . ALA B 1 41 ? 11.962 54.767 35.266 1.00 27.30 40 ALA B CA 1
ATOM 1449 C C . ALA B 1 41 ? 11.641 53.350 35.705 1.00 28.63 40 ALA B C 1
ATOM 1450 O O . ALA B 1 41 ? 10.472 52.945 35.674 1.00 29.79 40 ALA B O 1
ATOM 1452 N N . ASP B 1 42 ? 12.665 52.595 36.104 1.00 28.56 41 ASP B N 1
ATOM 1453 C CA . ASP B 1 42 ? 12.507 51.181 36.482 1.00 29.37 41 ASP B CA 1
ATOM 1454 C C . ASP B 1 42 ? 11.944 50.271 35.396 1.00 27.92 41 ASP B C 1
ATOM 1455 O O . ASP B 1 42 ? 11.213 49.324 35.720 1.00 29.47 41 ASP B O 1
ATOM 1460 N N . VAL B 1 43 ? 12.317 50.518 34.137 1.00 25.37 42 VAL B N 1
ATOM 1461 C CA . VAL B 1 43 ? 11.840 49.775 32.995 1.00 24.19 42 VAL B CA 1
ATOM 1462 C C . VAL B 1 43 ? 12.904 48.751 32.592 1.00 23.23 42 VAL B C 1
ATOM 1463 O O . VAL B 1 43 ? 13.990 49.104 32.134 1.00 21.72 42 VAL B O 1
ATOM 1467 N N . ASN B 1 44 ? 12.594 47.476 32.796 1.00 23.72 43 ASN B N 1
ATOM 1468 C CA . ASN B 1 44 ? 13.464 46.409 32.313 1.00 23.76 43 ASN B CA 1
ATOM 1469 C C . ASN B 1 44 ? 13.501 46.349 30.795 1.00 22.70 43 ASN B C 1
ATOM 1470 O O . ASN B 1 44 ? 12.456 46.450 30.148 1.00 22.66 43 ASN B O 1
ATOM 1475 N N . ILE B 1 45 ? 14.711 46.163 30.264 1.00 22.10 44 ILE B N 1
ATOM 1476 C CA A ILE B 1 45 ? 14.985 46.195 28.822 0.50 21.62 44 ILE B CA 1
ATOM 1477 C CA B ILE B 1 45 ? 14.971 46.178 28.812 0.50 21.66 44 ILE B CA 1
ATOM 1478 C C . ILE B 1 45 ? 15.291 44.785 28.332 1.00 22.28 44 ILE B C 1
ATOM 1479 O O . ILE B 1 45 ? 16.112 44.120 28.924 1.00 23.07 44 ILE B O 1
ATOM 1488 N N . ASP B 1 46 ? 14.654 44.344 27.244 1.00 22.52 45 ASP B N 1
ATOM 1489 C CA . ASP B 1 46 ? 14.932 43.017 26.721 1.00 24.45 45 ASP B CA 1
ATOM 1490 C C . ASP B 1 46 ? 16.086 43.126 25.729 1.00 24.70 45 ASP B C 1
ATOM 1491 O O . ASP B 1 46 ? 17.173 42.557 25.941 1.00 27.17 45 ASP B O 1
ATOM 1496 N N . MET B 1 47 ? 15.857 43.865 24.661 1.00 23.86 46 MET B N 1
ATOM 1497 C CA A MET B 1 47 ? 16.833 43.993 23.559 0.60 22.98 46 MET B CA 1
ATOM 1498 C CA B MET B 1 47 ? 16.870 44.000 23.633 0.40 22.93 46 MET B CA 1
ATOM 1499 C C . MET B 1 47 ? 17.063 45.478 23.316 1.00 21.13 46 MET B C 1
ATOM 1500 O O . MET B 1 47 ? 16.112 46.228 23.390 1.00 20.59 46 MET B O 1
ATOM 1509 N N . VAL B 1 48 ? 18.314 45.873 23.055 1.00 19.46 47 VAL B N 1
ATOM 1510 C CA . VAL B 1 48 ? 18.659 47.216 22.556 1.00 17.21 47 VAL B CA 1
ATOM 1511 C C . VAL B 1 48 ? 19.271 47.015 21.185 1.00 15.95 47 VAL B C 1
ATOM 1512 O O . VAL B 1 48 ? 20.066 46.087 20.982 1.00 15.89 47 VAL B O 1
ATOM 1516 N N . LEU B 1 49 ? 18.860 47.867 20.261 1.00 14.81 48 LEU B N 1
ATOM 1517 C CA A LEU B 1 49 ? 19.433 47.838 18.954 0.50 14.56 48 LEU B CA 1
ATOM 1518 C CA B LEU B 1 49 ? 19.433 47.875 18.937 0.50 14.60 48 LEU B CA 1
ATOM 1519 C C . LEU B 1 49 ? 19.700 49.280 18.507 1.00 14.16 48 LEU B C 1
ATOM 1520 O O . LEU B 1 49 ? 18.812 50.131 18.571 1.00 14.07 48 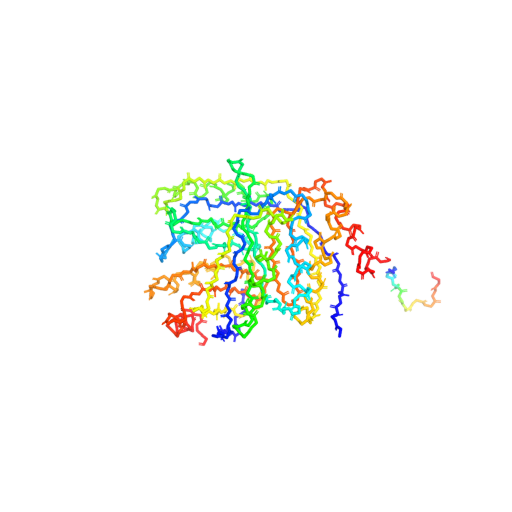LEU B O 1
ATOM 1529 N N . GLN B 1 50 ? 20.928 49.536 18.049 1.00 13.11 49 GLN B N 1
ATOM 1530 C CA . GLN B 1 50 ? 21.264 50.817 17.435 1.00 12.87 49 GLN B CA 1
ATOM 1531 C C . GLN B 1 50 ? 22.144 50.536 16.238 1.00 13.49 49 GLN B C 1
ATOM 1532 O O . GLN B 1 50 ? 23.177 49.942 16.383 1.00 13.77 49 GLN B O 1
ATOM 1538 N N . ASN B 1 51 ? 21.701 50.866 15.023 1.00 13.69 50 ASN B N 1
ATOM 1539 C CA . ASN B 1 51 ? 22.555 50.843 13.871 1.00 14.73 50 ASN B CA 1
ATOM 1540 C C . ASN B 1 51 ? 23.316 52.176 13.707 1.00 15.32 50 ASN B C 1
ATOM 1541 O O . ASN B 1 51 ? 23.136 53.087 14.484 1.00 14.74 50 ASN B O 1
ATOM 1546 N N . VAL B 1 52 ? 24.152 52.233 12.671 1.00 17.41 51 VAL B N 1
ATOM 1547 C CA . VAL B 1 52 ? 25.029 53.358 12.423 1.00 19.07 51 VAL B CA 1
ATOM 1548 C C . VAL B 1 52 ? 24.309 54.588 11.909 1.00 20.55 51 VAL B C 1
ATOM 1549 O O . VAL B 1 52 ? 23.325 54.486 11.168 1.00 21.67 51 VAL B O 1
ATOM 1553 N N . SER B 1 53 ? 24.811 55.750 12.330 1.00 21.01 52 SER B N 1
ATOM 1554 C CA . SER B 1 53 ? 24.429 56.961 11.639 1.00 23.60 52 SER B CA 1
ATOM 1555 C C . SER B 1 53 ? 24.950 56.958 10.217 1.00 26.65 52 SER B C 1
ATOM 1556 O O . SER B 1 53 ? 25.891 56.246 9.849 1.00 27.41 52 SER B O 1
ATOM 1559 N N . LYS B 1 54 ? 24.312 57.766 9.389 1.00 30.11 53 LYS B N 1
ATOM 1560 C CA . LYS B 1 54 ? 24.879 58.070 8.101 1.00 34.13 53 LYS B CA 1
ATOM 1561 C C . LYS B 1 54 ? 25.360 59.526 8.195 1.00 36.82 53 LYS B C 1
ATOM 1562 O O . LYS B 1 54 ? 24.818 60.350 8.957 1.00 36.41 53 LYS B O 1
ATOM 1568 N N . VAL B 1 55 ? 26.432 59.828 7.489 1.00 41.33 54 VAL B N 1
ATOM 1569 C CA . VAL B 1 55 ? 27.099 61.139 7.649 1.00 44.76 54 VAL B CA 1
ATOM 1570 C C . VAL B 1 55 ? 26.212 62.351 7.316 1.00 48.11 54 VAL B C 1
ATOM 1571 O O . VAL B 1 55 ? 26.408 63.441 7.875 1.00 49.21 54 VAL B O 1
ATOM 1575 N N . GLU B 1 56 ? 25.242 62.143 6.423 1.00 50.91 55 GLU B N 1
ATOM 1576 C CA . GLU B 1 56 ? 24.251 63.162 6.007 1.00 52.94 55 GLU B CA 1
ATOM 1577 C C . GLU B 1 56 ? 23.532 63.851 7.189 1.00 50.56 55 GLU B C 1
ATOM 1578 O O . GLU B 1 56 ? 23.248 65.056 7.133 1.00 52.05 55 GLU B O 1
ATOM 1584 N N . ASP B 1 57 ? 23.236 63.116 8.264 1.00 45.80 56 ASP B N 1
ATOM 1585 C CA . ASP B 1 57 ? 22.628 63.817 9.405 1.00 41.72 56 ASP B CA 1
ATOM 1586 C C . ASP B 1 57 ? 23.301 63.688 10.777 1.00 36.84 56 ASP B C 1
ATOM 1587 O O . ASP B 1 57 ? 22.914 64.402 11.707 1.00 35.83 56 ASP B O 1
ATOM 1592 N N . GLY B 1 58 ? 24.305 62.809 10.895 1.00 32.00 57 GLY B N 1
ATOM 1593 C CA . GLY B 1 58 ? 25.036 62.635 12.144 1.00 28.04 57 GLY B CA 1
ATOM 1594 C C . GLY B 1 58 ? 24.151 62.228 13.315 1.00 24.56 57 GLY B C 1
ATOM 1595 O O . GLY B 1 58 ? 24.458 62.528 14.466 1.00 23.89 57 GLY B O 1
ATOM 1596 N N . LYS B 1 59 ? 23.024 61.596 13.012 1.00 22.35 58 LYS B N 1
ATOM 1597 C CA . LYS B 1 59 ? 22.092 61.080 14.017 1.00 19.96 58 LYS B CA 1
ATOM 1598 C C . LYS B 1 59 ? 21.732 59.619 13.713 1.00 18.85 58 LYS B C 1
ATOM 1599 O O . LYS B 1 59 ? 21.841 59.189 12.564 1.00 19.71 58 LYS B O 1
ATOM 1605 N N . THR B 1 60 ? 21.300 58.884 14.734 1.00 17.49 59 THR B N 1
ATOM 1606 C CA . THR B 1 60 ? 20.803 57.535 14.486 1.00 17.56 59 THR B CA 1
ATOM 1607 C C . THR B 1 60 ? 19.671 57.278 15.434 1.00 17.32 59 THR B C 1
ATOM 1608 O O . THR B 1 60 ? 19.361 58.135 16.257 1.00 18.09 59 THR B O 1
ATOM 1612 N N . ASP B 1 61 ? 19.020 56.135 15.296 1.00 16.67 60 ASP B N 1
ATOM 1613 C CA . ASP B 1 61 ? 17.929 55.755 16.205 1.00 15.75 60 ASP B CA 1
ATOM 1614 C C . ASP B 1 61 ? 18.380 54.676 17.145 1.00 15.48 60 ASP B C 1
ATOM 1615 O O . ASP B 1 61 ? 19.262 53.872 16.823 1.00 15.82 60 ASP B O 1
ATOM 1620 N N . ILE B 1 62 ? 17.773 54.660 18.320 1.00 14.46 61 ILE B N 1
ATOM 1621 C CA . ILE B 1 62 ? 17.937 53.537 19.242 1.00 14.33 61 ILE B CA 1
ATOM 1622 C C . ILE B 1 62 ? 16.568 52.924 19.495 1.00 14.45 61 ILE B C 1
ATOM 1623 O O . ILE B 1 62 ? 15.633 53.641 19.840 1.00 15.65 61 ILE B O 1
ATOM 1628 N N . THR B 1 63 ? 16.453 51.605 19.332 1.00 14.28 62 THR B N 1
ATOM 1629 C CA . THR B 1 63 ? 15.211 50.914 19.682 1.00 14.25 62 THR B CA 1
ATOM 1630 C C . THR B 1 63 ? 15.495 49.982 20.854 1.00 14.69 62 THR B C 1
ATOM 1631 O O . THR B 1 63 ? 16.545 49.338 20.899 1.00 14.76 62 THR B O 1
ATOM 1635 N N . PHE B 1 64 ? 14.559 49.899 21.797 1.00 15.22 63 PHE B N 1
ATOM 1636 C CA . PHE B 1 64 ? 14.633 48.786 22.714 1.00 15.64 63 PHE B CA 1
ATOM 1637 C C . PHE B 1 64 ? 13.247 48.184 22.899 1.00 16.58 63 PHE B C 1
ATOM 1638 O O . PHE B 1 64 ? 12.205 48.812 22.596 1.00 16.84 63 PHE B O 1
ATOM 1646 N N . THR B 1 65 ? 13.234 46.945 23.337 1.00 16.73 64 THR B N 1
ATOM 1647 C CA . THR B 1 65 ? 11.953 46.296 23.669 1.00 17.97 64 THR B CA 1
ATOM 1648 C C . THR B 1 65 ? 11.798 46.173 25.171 1.00 18.31 64 THR B C 1
ATOM 1649 O O . THR B 1 65 ? 12.772 46.167 25.932 1.00 18.16 64 THR B O 1
ATOM 1653 N N . CYS B 1 66 ? 10.548 46.170 25.611 1.00 18.45 65 CYS B N 1
ATOM 1654 C CA . CYS B 1 66 ? 10.265 45.996 27.034 1.00 19.65 65 CYS B CA 1
ATOM 1655 C C . CYS B 1 66 ? 8.878 45.401 27.117 1.00 20.63 65 CYS B C 1
ATOM 1656 O O . CYS B 1 66 ? 8.217 45.236 26.112 1.00 20.48 65 CYS B O 1
ATOM 1659 N N . SER B 1 67 ? 8.437 45.053 28.318 1.00 21.95 66 SER B N 1
ATOM 1660 C CA . SER B 1 67 ? 7.097 44.539 28.468 1.00 23.97 66 SER B CA 1
ATOM 1661 C C . SER B 1 67 ? 6.085 45.640 28.112 1.00 24.02 66 SER B C 1
ATOM 1662 O O . SER B 1 67 ? 6.323 46.830 28.382 1.00 23.42 66 SER B O 1
ATOM 1665 N N . ARG B 1 68 ? 4.972 45.237 27.479 1.00 24.84 67 ARG B N 1
ATOM 1666 C CA . ARG B 1 68 ? 3.903 46.164 27.115 1.00 25.74 67 ARG B CA 1
ATOM 1667 C C . ARG B 1 68 ? 3.380 46.906 28.335 1.00 27.53 67 ARG B C 1
ATOM 1668 O O . ARG B 1 68 ? 2.911 48.021 28.195 1.00 28.30 67 ARG B O 1
ATOM 1676 N N . ASP B 1 69 ? 3.456 46.277 29.507 1.00 29.08 68 ASP B N 1
ATOM 1677 C CA A ASP B 1 69 ? 2.912 46.919 30.695 0.50 31.03 68 ASP B CA 1
ATOM 1678 C CA B ASP B 1 69 ? 2.980 46.85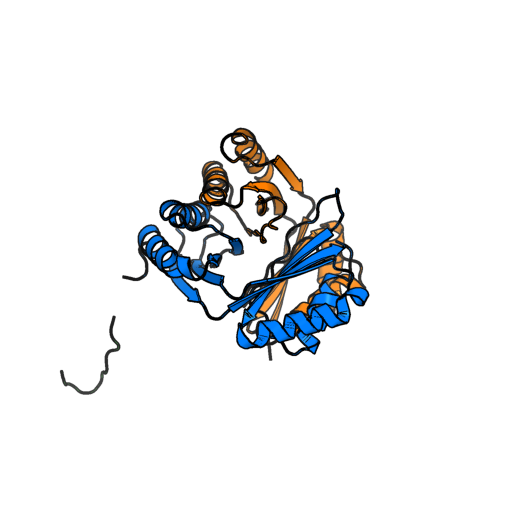0 30.767 0.50 30.73 68 ASP B CA 1
ATOM 1679 C C . ASP B 1 69 ? 3.709 48.146 31.121 1.00 30.06 68 ASP B C 1
ATOM 1680 O O . ASP B 1 69 ? 3.128 49.074 31.678 1.00 30.97 68 ASP B O 1
ATOM 1689 N N . VAL B 1 70 ? 5.002 48.192 30.825 1.00 28.42 69 VAL B N 1
ATOM 1690 C CA . VAL B 1 70 ? 5.813 49.341 31.258 1.00 27.85 69 VAL B CA 1
ATOM 1691 C C . VAL B 1 70 ? 6.256 50.268 30.121 1.00 26.25 69 VAL B C 1
ATOM 1692 O O . VAL B 1 70 ? 6.898 51.307 30.367 1.00 26.20 69 VAL B O 1
ATOM 1696 N N . GLY B 1 71 ? 5.919 49.924 28.882 1.00 25.14 70 GLY B N 1
ATOM 1697 C CA . GLY B 1 71 ? 6.283 50.790 27.734 1.00 23.93 70 GLY B CA 1
ATOM 1698 C C . GLY B 1 71 ? 5.870 52.228 27.967 1.00 24.24 70 GLY B C 1
ATOM 1699 O O . GLY B 1 71 ? 6.685 53.141 27.792 1.00 24.22 70 GLY B O 1
ATOM 1700 N N . PRO B 1 72 ? 4.601 52.458 28.343 1.00 25.78 71 PRO B N 1
ATOM 1701 C CA . PRO B 1 72 ? 4.161 53.839 28.515 1.00 26.64 71 PRO B CA 1
ATOM 1702 C C . PRO B 1 72 ? 5.013 54.620 29.531 1.00 26.61 71 PRO B C 1
ATOM 1703 O O . PRO B 1 72 ? 5.266 55.822 29.332 1.00 26.69 71 PRO B O 1
ATOM 1707 N N . ALA B 1 73 ? 5.474 53.959 30.599 1.00 26.82 72 ALA B N 1
ATOM 1708 C CA . ALA B 1 73 ? 6.343 54.649 31.571 1.00 26.49 72 ALA B CA 1
ATOM 1709 C C . ALA B 1 73 ? 7.669 55.076 30.945 1.00 24.50 72 ALA B C 1
ATOM 1710 O O . ALA B 1 73 ? 8.162 56.165 31.250 1.00 24.49 72 ALA B O 1
ATOM 1712 N N . ALA B 1 74 ? 8.249 54.212 30.105 1.00 22.70 73 ALA B N 1
ATOM 1713 C CA . ALA B 1 74 ? 9.462 54.535 29.360 1.00 21.69 73 ALA B CA 1
ATOM 1714 C C . ALA B 1 74 ? 9.247 55.714 28.433 1.00 21.70 73 ALA B C 1
ATOM 1715 O O . ALA B 1 74 ? 10.071 56.632 28.414 1.00 21.13 73 ALA B O 1
ATOM 1717 N N . VAL B 1 75 ? 8.145 55.707 27.682 1.00 22.71 74 VAL B N 1
ATOM 1718 C CA . VAL B 1 75 ? 7.859 56.821 26.766 1.00 23.15 74 VAL B CA 1
ATOM 1719 C C . VAL B 1 75 ? 7.756 58.147 27.534 1.00 24.76 74 VAL B C 1
ATOM 1720 O O . VAL B 1 75 ? 8.391 59.143 27.182 1.00 24.96 74 VAL B O 1
ATOM 1724 N N . GLU B 1 76 ? 6.970 58.134 28.604 1.00 26.00 75 GLU B N 1
ATOM 1725 C CA . GLU B 1 76 ? 6.736 59.321 29.440 1.00 27.65 75 GLU B CA 1
ATOM 1726 C C . GLU B 1 76 ? 8.068 59.867 29.954 1.00 26.39 75 GLU B C 1
ATOM 1727 O O . GLU B 1 76 ? 8.305 61.070 29.895 1.00 26.66 75 GLU B O 1
ATOM 1733 N N . LYS B 1 77 ? 8.951 58.981 30.411 1.00 25.32 76 LYS B N 1
ATOM 1734 C CA . LYS B 1 77 ? 10.232 59.405 30.971 1.00 24.92 76 LYS B CA 1
ATOM 1735 C C . LYS B 1 77 ? 11.116 60.030 29.887 1.00 23.69 76 LYS B C 1
ATOM 1736 O O . LYS B 1 77 ? 11.687 61.098 30.100 1.00 23.93 76 LYS B O 1
ATOM 1742 N N . LEU B 1 78 ? 11.249 59.357 28.743 1.00 22.49 77 LEU B N 1
ATOM 1743 C CA . LEU B 1 78 ? 12.087 59.889 27.666 1.00 21.63 77 LEU B CA 1
ATOM 1744 C C . LEU B 1 78 ? 11.550 61.221 27.159 1.00 22.64 77 LEU B C 1
ATOM 1745 O O . LEU B 1 78 ? 12.305 62.168 26.942 1.00 22.89 77 LEU B O 1
ATOM 1750 N N . ASP B 1 79 ? 10.235 61.308 27.053 1.00 24.16 78 ASP B N 1
ATOM 1751 C CA . ASP B 1 79 ? 9.570 62.511 26.563 1.00 25.96 78 ASP B CA 1
ATOM 1752 C C . ASP B 1 79 ? 9.894 63.683 27.465 1.00 26.69 78 ASP B C 1
ATOM 1753 O O . ASP B 1 79 ? 10.066 64.807 26.986 1.00 28.55 78 ASP B O 1
ATOM 1758 N N . SER B 1 80 ? 9.956 63.437 28.771 1.00 26.04 79 SER B N 1
ATOM 1759 C CA . SER B 1 80 ? 10.251 64.480 29.730 1.00 27.22 79 SER B CA 1
ATOM 1760 C C . SER B 1 80 ? 11.686 65.023 29.629 1.00 26.37 79 SER B C 1
ATOM 1761 O O . SER B 1 80 ? 11.963 66.084 30.181 1.00 27.16 79 SER B O 1
ATOM 1764 N N . LEU B 1 81 ? 12.554 64.338 28.882 1.00 24.98 80 LEU B N 1
ATOM 1765 C CA . LEU B 1 81 ? 13.979 64.698 28.764 1.00 24.77 80 LEU B CA 1
ATOM 1766 C C . LEU B 1 81 ? 14.356 65.039 27.324 1.00 23.97 80 LEU B C 1
ATOM 1767 O O . LEU B 1 81 ? 15.507 64.907 26.932 1.00 22.24 80 LEU B O 1
ATOM 1772 N N . ARG B 1 82 ? 13.374 65.465 26.540 1.00 24.91 81 ARG B N 1
ATOM 1773 C CA . ARG B 1 82 ? 13.614 65.776 25.141 1.00 25.41 81 ARG B CA 1
ATOM 1774 C C . ARG B 1 82 ? 14.753 66.799 24.945 1.00 24.25 81 ARG B C 1
ATOM 1775 O O . ARG B 1 82 ? 15.595 66.588 24.087 1.00 23.62 81 ARG B O 1
ATOM 1783 N N . ASN B 1 83 ? 14.780 67.878 25.745 1.00 23.83 82 ASN B N 1
ATOM 1784 C CA . ASN B 1 83 ? 15.858 68.904 25.598 1.00 23.54 82 ASN B CA 1
ATOM 1785 C C . ASN B 1 83 ? 17.228 68.336 25.916 1.00 21.96 82 ASN B C 1
ATOM 1786 O O . ASN B 1 83 ? 18.192 68.608 25.233 1.00 21.37 82 ASN B O 1
ATOM 1791 N N . GLU B 1 84 ? 17.312 67.552 26.972 1.00 21.20 83 GLU B N 1
ATOM 1792 C CA A GLU B 1 84 ? 18.553 67.016 27.468 0.60 20.77 83 GLU B CA 1
ATOM 1793 C CA B GLU B 1 84 ? 18.604 67.037 27.439 0.40 20.58 83 GLU B CA 1
ATOM 1794 C C . GLU B 1 84 ? 19.150 65.964 26.527 1.00 19.46 83 GLU B C 1
ATOM 1795 O O . GLU B 1 84 ? 20.367 65.898 26.302 1.00 19.21 83 GLU B O 1
ATOM 1806 N N . ILE B 1 85 ? 18.271 65.126 25.985 1.00 18.75 84 ILE B N 1
ATOM 1807 C CA . ILE B 1 85 ? 18.676 64.010 25.172 1.00 18.01 84 ILE B CA 1
ATOM 1808 C C . ILE B 1 85 ? 18.792 64.426 23.706 1.00 18.23 84 ILE B C 1
ATOM 1809 O O . ILE B 1 85 ? 19.676 63.915 23.020 1.00 18.34 84 ILE B O 1
ATOM 1814 N N . GLY B 1 86 ? 17.950 65.332 23.231 1.00 18.96 85 GLY B N 1
ATOM 1815 C CA . GLY B 1 86 ? 18.140 65.937 21.893 1.00 19.50 85 GLY B CA 1
ATOM 1816 C C . GLY B 1 86 ? 17.601 65.092 20.746 1.00 19.37 85 GLY B C 1
ATOM 1817 O O . GLY B 1 86 ? 17.961 65.325 19.595 1.00 19.82 85 GLY B O 1
ATOM 1818 N N . PHE B 1 87 ? 16.723 64.140 21.045 1.00 18.92 86 PHE B N 1
ATOM 1819 C CA . PHE B 1 87 ? 16.093 63.346 19.979 1.00 18.86 86 PHE B CA 1
ATOM 1820 C C . PHE B 1 87 ? 14.982 64.124 19.300 1.00 20.42 86 PHE B C 1
ATOM 1821 O O . PHE B 1 87 ? 14.470 65.104 19.848 1.00 20.76 86 PHE B O 1
ATOM 1829 N N . SER B 1 88 ? 14.565 63.673 18.126 1.00 21.09 87 SER B N 1
ATOM 1830 C CA . SER B 1 88 ? 13.475 64.353 17.411 1.00 23.26 87 SER B CA 1
ATOM 1831 C C . SER B 1 88 ? 12.114 63.767 17.649 1.00 23.32 87 SER B C 1
ATOM 1832 O O . SER B 1 88 ? 11.157 64.510 17.653 1.00 25.39 87 SER B O 1
ATOM 1835 N N . GLN B 1 89 ? 12.012 62.453 17.874 1.00 22.39 88 GLN B N 1
ATOM 1836 C CA . GLN B 1 89 ? 10.698 61.848 17.961 1.00 22.91 88 GLN B CA 1
ATOM 1837 C C . GLN B 1 89 ? 10.833 60.550 18.713 1.00 20.96 88 GLN B C 1
ATOM 1838 O O . GLN B 1 89 ? 11.917 59.963 18.742 1.00 19.35 88 GLN B O 1
ATOM 1844 N N . LEU B 1 90 ? 9.762 60.142 19.360 1.00 20.76 89 LEU B N 1
ATOM 1845 C CA . LEU B 1 90 ? 9.650 58.782 19.910 1.00 20.59 89 LEU B CA 1
ATOM 1846 C C . LEU B 1 90 ? 8.603 57.999 19.101 1.00 21.02 89 LEU B C 1
ATOM 1847 O O . LEU B 1 90 ? 7.575 58.575 18.723 1.00 22.90 89 LEU B O 1
ATOM 1852 N N . LEU B 1 91 ? 8.848 56.712 18.837 1.00 20.15 90 LEU B N 1
ATOM 1853 C CA . LEU B 1 91 ? 7.812 55.847 18.231 1.00 21.02 90 LEU B CA 1
ATOM 1854 C C . LEU B 1 91 ? 7.567 54.752 19.246 1.00 20.15 90 LEU B C 1
ATOM 1855 O O . LEU B 1 91 ? 8.496 54.279 19.904 1.00 19.28 90 LEU B O 1
ATOM 1860 N N . TYR B 1 92 ? 6.302 54.378 19.396 1.00 20.56 91 TYR B N 1
ATOM 1861 C CA . TYR B 1 92 ? 5.962 53.317 20.296 1.00 20.42 91 TYR B CA 1
ATOM 1862 C C . TYR B 1 92 ? 5.042 52.315 19.560 1.00 21.20 91 TYR B C 1
ATOM 1863 O O . TYR B 1 92 ? 4.041 52.714 18.974 1.00 21.97 91 TYR B O 1
ATOM 1872 N N . ASP B 1 93 ? 5.365 51.033 19.640 1.00 20.68 92 ASP B N 1
ATOM 1873 C CA . ASP B 1 93 ? 4.611 50.012 18.943 1.00 21.32 92 ASP B CA 1
ATOM 1874 C C . ASP B 1 93 ? 4.402 48.846 19.900 1.00 21.71 92 ASP B C 1
ATOM 1875 O O . ASP B 1 93 ? 5.354 48.114 20.159 1.00 20.76 92 ASP B O 1
ATOM 1880 N N . ASP B 1 94 ? 3.175 48.690 20.390 1.00 23.31 93 ASP B N 1
ATOM 1881 C CA . ASP B 1 94 ? 2.858 47.615 21.316 1.00 24.34 93 ASP B CA 1
ATOM 1882 C C . ASP B 1 94 ? 2.054 46.522 20.599 1.00 25.25 93 ASP B C 1
ATOM 1883 O O . ASP B 1 94 ? 1.197 45.863 21.214 1.00 26.35 93 ASP B O 1
ATOM 1888 N N . HIS B 1 95 ? 2.260 46.404 19.285 1.00 24.87 94 HIS B N 1
ATOM 1889 C CA . HIS B 1 95 ? 1.604 45.363 18.492 1.00 26.08 94 HIS B CA 1
ATOM 1890 C C . HIS B 1 95 ? 2.636 44.456 17.826 1.00 25.30 94 HIS B C 1
ATOM 1891 O O . HIS B 1 95 ? 2.387 43.892 16.769 1.00 26.41 94 HIS B O 1
ATOM 1898 N N . ILE B 1 96 ? 3.755 44.258 18.494 1.00 21.90 95 ILE B N 1
ATOM 1899 C CA . ILE B 1 96 ? 4.788 43.404 17.919 1.00 20.42 95 ILE B CA 1
ATOM 1900 C C . ILE B 1 96 ? 4.795 41.993 18.476 1.00 20.49 95 ILE B C 1
ATOM 1901 O O . ILE B 1 96 ? 4.411 41.758 19.645 1.00 21.25 95 ILE B O 1
ATOM 1906 N N . GLY B 1 97 ? 5.222 41.048 17.633 1.00 19.46 96 GLY B N 1
ATOM 1907 C CA . GLY B 1 97 ? 5.567 39.697 18.099 1.00 19.99 96 GLY B CA 1
ATOM 1908 C C . GLY B 1 97 ? 7.079 39.590 17.957 1.00 19.00 96 GLY B C 1
ATOM 1909 O O . GLY B 1 97 ? 7.651 40.201 17.060 1.00 18.56 96 GLY B O 1
ATOM 1910 N N . LYS B 1 98 ? 7.712 38.830 18.852 1.00 19.95 97 LYS B N 1
ATOM 1911 C CA . LYS B 1 98 ? 9.148 38.523 18.736 1.00 19.32 97 LYS B CA 1
ATOM 1912 C C . LYS B 1 98 ? 9.230 37.058 18.448 1.00 19.32 97 LYS B C 1
ATOM 1913 O O . LYS B 1 98 ? 8.629 36.264 19.164 1.00 20.16 97 LYS B O 1
ATOM 1919 N N . VAL B 1 99 ? 9.934 36.694 17.395 1.00 18.22 98 VAL B N 1
ATOM 1920 C CA . VAL B 1 99 ? 10.125 35.292 17.043 1.00 19.05 98 VAL B CA 1
ATOM 1921 C C . VAL B 1 99 ? 11.624 35.039 16.895 1.00 18.67 98 VAL B C 1
ATOM 1922 O O . VAL B 1 99 ? 12.362 35.846 16.289 1.00 18.20 98 VAL B O 1
ATOM 1926 N N . SER B 1 100 ? 12.052 33.889 17.430 1.00 19.67 99 SER B N 1
ATOM 1927 C CA . SER B 1 100 ? 13.474 33.604 17.486 1.00 19.75 99 SER B CA 1
ATOM 1928 C C . SER B 1 100 ? 13.778 32.173 17.107 1.00 20.11 99 SER B C 1
ATOM 1929 O O . SER B 1 100 ? 13.055 31.249 17.513 1.00 21.49 99 SER B O 1
ATOM 1932 N N . LEU B 1 101 ? 14.859 32.003 16.365 1.00 19.18 100 LEU B N 1
ATOM 1933 C CA . LEU B 1 101 ? 15.470 30.689 16.148 1.00 19.61 100 LEU B CA 1
ATOM 1934 C C . LEU B 1 101 ? 16.591 30.504 17.163 1.00 20.88 100 LEU B C 1
ATOM 1935 O O . LEU B 1 101 ? 17.467 31.371 17.289 1.00 20.86 100 LEU B O 1
ATOM 1940 N N . ILE B 1 102 ? 16.521 29.390 17.893 1.00 21.88 101 ILE B N 1
ATOM 1941 C CA . ILE B 1 102 ? 17.390 29.109 19.027 1.00 23.66 101 ILE B CA 1
ATOM 1942 C C . ILE B 1 102 ? 18.357 27.995 18.684 1.00 24.61 101 ILE B C 1
ATOM 1943 O O . ILE B 1 102 ? 17.959 27.005 18.095 1.00 24.30 101 ILE B O 1
ATOM 1948 N N . GLY B 1 103 ? 19.623 28.127 19.079 1.00 26.00 102 GLY B N 1
ATOM 1949 C CA . GLY B 1 103 ? 20.609 27.114 18.733 1.00 27.93 102 GLY B CA 1
ATOM 1950 C C . GLY B 1 103 ? 22.016 27.522 19.094 1.00 29.86 102 GLY B C 1
ATOM 1951 O O . GLY B 1 103 ? 22.208 28.254 20.038 1.00 31.09 102 GLY B O 1
ATOM 1952 N N . ALA B 1 104 ? 22.998 27.056 18.336 1.00 30.98 103 ALA B N 1
ATOM 1953 C CA . ALA B 1 104 ? 24.404 27.378 18.536 1.00 33.30 103 ALA B CA 1
ATOM 1954 C C . ALA B 1 104 ? 25.166 27.199 17.225 1.00 34.26 103 ALA B C 1
ATOM 1955 O O . ALA B 1 104 ? 24.696 26.485 16.314 1.00 33.07 103 ALA B O 1
ATOM 1957 N N . GLY B 1 105 ? 26.343 27.823 17.125 1.00 36.43 104 GLY B N 1
ATOM 1958 C CA . GLY B 1 105 ? 27.258 27.550 16.005 1.00 39.22 104 GLY B CA 1
ATOM 1959 C C . GLY B 1 105 ? 26.786 28.107 14.665 1.00 38.55 104 GLY B C 1
ATOM 1960 O O . GLY B 1 105 ? 27.145 27.580 13.591 1.00 40.09 104 GLY B O 1
ATOM 1961 N N . MET B 1 106 ? 26.010 29.171 14.742 1.00 37.72 105 MET B N 1
ATOM 1962 C CA . MET B 1 106 ? 25.376 29.762 13.554 1.00 37.04 105 MET B CA 1
ATOM 1963 C C . MET B 1 106 ? 26.283 30.699 12.755 1.00 38.94 105 MET B C 1
ATOM 1964 O O . MET B 1 106 ? 26.079 30.869 11.542 1.00 38.03 105 MET B O 1
ATOM 1969 N N . ARG B 1 107 ? 27.284 31.293 13.414 1.00 41.77 106 ARG B N 1
ATOM 1970 C CA . ARG B 1 107 ? 28.223 32.172 12.723 1.00 43.80 106 ARG B CA 1
ATOM 1971 C C . ARG B 1 107 ? 28.956 31.483 11.547 1.00 45.01 106 ARG B C 1
ATOM 1972 O O . ARG B 1 107 ? 29.312 32.143 10.567 1.00 45.80 106 ARG B O 1
ATOM 1980 N N . SER B 1 108 ? 29.185 30.175 11.606 1.00 44.92 107 SER B N 1
ATOM 1981 C CA . SER B 1 108 ? 29.871 29.540 10.478 1.00 45.67 107 SER B CA 1
ATOM 1982 C C . SER B 1 108 ? 28.909 29.108 9.359 1.00 42.28 107 SER B C 1
ATOM 1983 O O . SER B 1 108 ? 29.314 28.445 8.381 1.00 43.50 107 SER B O 1
ATOM 1986 N N . HIS B 1 109 ? 27.651 29.495 9.505 1.00 38.64 108 HIS B N 1
ATOM 1987 C CA . HIS B 1 109 ? 26.611 29.109 8.556 1.00 35.81 108 HIS B CA 1
ATOM 1988 C C . HIS B 1 109 ? 25.721 30.267 8.170 1.00 32.94 108 HIS B C 1
ATOM 1989 O O . HIS B 1 109 ? 24.596 30.384 8.668 1.00 31.41 108 HIS B O 1
ATOM 1996 N N . PRO B 1 110 ? 26.210 31.117 7.247 1.00 32.28 109 PRO B N 1
ATOM 1997 C CA . PRO B 1 110 ? 25.396 32.238 6.803 1.00 29.86 109 PRO B CA 1
ATOM 1998 C C . PRO B 1 110 ? 24.073 31.774 6.157 1.00 27.51 109 PRO B C 1
ATOM 1999 O O . PRO B 1 110 ? 23.077 32.524 6.164 1.00 25.86 109 PRO B O 1
ATOM 2003 N N . GLY B 1 111 ? 24.053 30.532 5.655 1.00 27.49 110 GLY B N 1
ATOM 2004 C CA . GLY B 1 111 ? 22.821 30.004 5.064 1.00 25.68 110 GLY B CA 1
ATOM 2005 C C . GLY B 1 111 ? 21.678 29.953 6.058 1.00 23.68 110 GLY B C 1
ATOM 2006 O O . GLY B 1 111 ? 20.504 30.063 5.678 1.00 22.20 110 GLY B O 1
ATOM 2007 N N . VAL B 1 112 ? 22.002 29.821 7.348 1.00 23.57 111 VAL B N 1
ATOM 2008 C CA . VAL B 1 112 ? 20.932 29.805 8.361 1.00 22.21 111 VAL B CA 1
ATOM 2009 C C . VAL B 1 112 ? 20.172 31.131 8.420 1.00 20.63 111 VAL B C 1
ATOM 2010 O O . VAL B 1 112 ? 18.953 31.134 8.436 1.00 19.81 111 VAL B O 1
ATOM 2014 N N . THR B 1 113 ? 20.888 32.249 8.447 1.00 20.66 112 THR B N 1
ATOM 2015 C CA . THR B 1 113 ? 20.203 33.526 8.489 1.00 19.42 112 THR B CA 1
ATOM 2016 C C . THR B 1 113 ? 19.393 33.749 7.215 1.00 18.35 112 THR B C 1
ATOM 2017 O O . THR B 1 113 ? 18.272 34.225 7.255 1.00 17.44 112 THR B O 1
ATOM 2021 N N . ALA B 1 114 ? 19.986 33.378 6.098 1.00 19.09 113 ALA B N 1
ATOM 2022 C CA . ALA B 1 114 ? 19.273 33.491 4.799 1.00 18.56 113 ALA B CA 1
ATOM 2023 C C . ALA B 1 114 ? 18.002 32.638 4.799 1.00 18.09 113 ALA B C 1
ATOM 2024 O O . ALA B 1 114 ? 16.907 33.127 4.424 1.00 17.22 113 ALA B O 1
ATOM 2026 N N . THR B 1 115 ? 18.102 31.382 5.219 1.00 18.69 114 THR B N 1
ATOM 2027 C CA . THR B 1 115 ? 16.945 30.512 5.263 1.00 18.95 114 THR B CA 1
ATOM 2028 C C . THR B 1 115 ? 15.840 31.056 6.167 1.00 18.23 114 THR B C 1
ATOM 2029 O O . THR B 1 115 ? 14.662 30.976 5.835 1.00 18.16 114 THR B O 1
ATOM 2033 N N . PHE B 1 116 ? 16.231 31.548 7.344 1.00 17.91 115 PHE B N 1
ATOM 2034 C CA . PHE B 1 116 ? 15.313 32.173 8.280 1.00 17.19 115 PHE B CA 1
ATOM 2035 C C . PHE B 1 116 ? 14.520 33.277 7.567 1.00 16.38 115 PHE B C 1
ATOM 2036 O O . PHE B 1 116 ? 13.252 33.283 7.600 1.00 16.26 115 PHE B O 1
ATOM 2044 N N . CYS B 1 117 ? 15.232 34.162 6.878 1.00 16.32 116 CYS B N 1
ATOM 2045 C CA . CYS B 1 117 ? 14.566 35.293 6.240 1.00 15.95 116 CYS B CA 1
ATOM 2046 C C . CYS B 1 117 ? 13.732 34.818 5.053 1.00 16.45 116 CYS B C 1
ATOM 2047 O O . CYS B 1 117 ? 12.647 35.356 4.826 1.00 16.60 116 CYS B O 1
ATOM 2050 N N . GLU B 1 118 ? 14.248 33.822 4.318 1.00 16.94 117 GLU B N 1
ATOM 2051 C CA . GLU B 1 118 ? 13.495 33.246 3.193 1.00 17.80 117 GLU B CA 1
ATOM 2052 C C . GLU B 1 118 ? 12.216 32.607 3.682 1.00 18.18 117 GLU B C 1
ATOM 2053 O O . GLU B 1 118 ? 11.210 32.693 2.969 1.00 19.15 117 GLU B O 1
ATOM 2059 N N . ALA B 1 119 ? 12.272 31.884 4.812 1.00 18.33 118 ALA B N 1
ATOM 2060 C CA . ALA B 1 119 ? 11.085 31.222 5.374 1.00 18.89 118 ALA B CA 1
ATOM 2061 C C . ALA B 1 119 ? 9.998 32.240 5.671 1.00 19.05 118 ALA B C 1
ATOM 2062 O O . ALA B 1 119 ? 8.843 32.027 5.314 1.00 20.05 118 ALA B O 1
ATOM 2064 N N . LEU B 1 120 ? 10.357 33.348 6.328 1.00 18.15 119 LEU B N 1
ATOM 2065 C CA . LEU B 1 120 ? 9.383 34.394 6.622 1.00 17.97 119 LEU B CA 1
ATOM 2066 C C . LEU B 1 120 ? 8.872 35.121 5.361 1.00 18.06 119 LEU B C 1
ATOM 2067 O O . LEU B 1 120 ? 7.676 35.361 5.198 1.00 18.59 119 LEU B O 1
ATOM 2072 N N . ALA B 1 121 ? 9.771 35.420 4.428 1.00 17.36 120 ALA B N 1
ATOM 2073 C CA . ALA B 1 121 ? 9.376 36.074 3.200 1.00 18.45 120 ALA B CA 1
ATOM 2074 C C . ALA B 1 121 ? 8.342 35.272 2.446 1.00 19.76 120 ALA B C 1
ATOM 2075 O O . ALA B 1 121 ? 7.408 35.812 1.838 1.00 20.81 120 ALA B O 1
ATOM 2077 N N . ALA B 1 122 ? 8.536 33.955 2.430 1.00 19.98 121 ALA B N 1
ATOM 2078 C CA . ALA B 1 122 ? 7.692 33.082 1.609 1.00 21.76 121 ALA B CA 1
ATOM 2079 C C . ALA B 1 122 ? 6.243 33.041 2.108 1.00 22.65 121 ALA B C 1
ATOM 2080 O O . ALA B 1 122 ? 5.337 32.657 1.374 1.00 24.54 121 ALA B O 1
ATOM 2082 N N . VAL B 1 123 ? 6.049 33.403 3.369 1.00 22.14 122 VAL B N 1
ATOM 2083 C CA . VAL B 1 123 ? 4.706 33.492 3.923 1.00 23.70 122 VAL B CA 1
ATOM 2084 C C . VAL B 1 123 ? 4.272 34.940 4.152 1.00 23.43 122 VAL B C 1
ATOM 2085 O O . VAL B 1 123 ? 3.229 35.177 4.781 1.00 24.70 122 VAL B O 1
ATOM 2089 N N . GLY B 1 124 ? 5.030 35.886 3.608 1.00 22.72 123 GLY B N 1
ATOM 2090 C CA . GLY B 1 124 ? 4.639 37.292 3.578 1.00 22.59 123 GLY B CA 1
ATOM 2091 C C . GLY B 1 124 ? 4.764 38.024 4.902 1.00 21.69 123 GLY B C 1
ATOM 2092 O O . GLY B 1 124 ? 4.096 39.069 5.097 1.00 22.29 123 GLY B O 1
ATOM 2093 N N . VAL B 1 125 ? 5.616 37.512 5.788 1.00 20.10 124 VAL B N 1
ATOM 2094 C CA . VAL B 1 125 ? 5.894 38.167 7.069 1.00 19.23 124 VAL B CA 1
ATOM 2095 C C . VAL B 1 125 ? 6.977 39.210 6.868 1.00 18.54 124 VAL B C 1
ATOM 2096 O O . VAL B 1 125 ? 8.058 38.896 6.362 1.00 18.34 124 VAL B O 1
ATOM 2100 N N . ASN B 1 126 ? 6.681 40.452 7.245 1.00 17.68 125 ASN B N 1
ATOM 2101 C CA . ASN B 1 126 ? 7.692 41.505 7.149 1.00 16.38 125 ASN B CA 1
ATOM 2102 C C . ASN B 1 126 ? 8.571 41.539 8.379 1.00 15.58 125 ASN B C 1
ATOM 2103 O O . ASN B 1 126 ? 8.070 41.534 9.515 1.00 16.28 125 ASN B O 1
ATOM 2108 N N . ILE B 1 127 ? 9.883 41.575 8.162 1.00 14.30 126 ILE B N 1
ATOM 2109 C CA . ILE B 1 127 ? 10.829 41.591 9.267 1.00 13.95 126 ILE B CA 1
ATOM 2110 C C . ILE B 1 127 ? 11.057 43.046 9.650 1.00 13.83 126 ILE B C 1
ATOM 2111 O O . ILE B 1 127 ? 11.627 43.790 8.911 1.00 14.18 126 ILE B O 1
ATOM 2116 N N . GLU B 1 128 ? 10.620 43.432 10.856 1.00 13.93 127 GLU B N 1
ATOM 2117 C CA . GLU B 1 128 ? 10.660 44.837 11.212 1.00 13.91 127 GLU B CA 1
ATOM 2118 C C . GLU B 1 128 ? 12.039 45.211 11.737 1.00 13.58 127 GLU B C 1
ATOM 2119 O O . GLU B 1 128 ? 12.495 46.349 11.600 1.00 14.01 127 GLU B O 1
ATOM 2125 N N . LEU B 1 129 ? 12.653 44.234 12.391 1.00 13.82 128 LEU B N 1
ATOM 2126 C CA . LEU B 1 129 ? 13.888 44.457 13.116 1.00 14.14 128 LEU B CA 1
ATOM 2127 C C . LEU B 1 129 ? 14.552 43.102 13.246 1.00 14.09 128 LEU B C 1
ATOM 2128 O O . LEU B 1 129 ? 13.859 42.096 13.371 1.00 14.29 128 LEU B O 1
ATOM 2133 N N . ILE B 1 130 ? 15.893 43.112 13.219 1.00 14.98 129 ILE B N 1
ATOM 2134 C CA . ILE B 1 130 ? 16.682 41.860 13.366 1.00 15.66 129 ILE B CA 1
ATOM 2135 C C . ILE B 1 130 ? 17.778 42.092 14.357 1.00 16.71 129 ILE B C 1
ATOM 2136 O O . ILE B 1 130 ? 18.449 43.095 14.338 1.00 16.48 129 ILE B O 1
ATOM 2141 N N . SER B 1 131 ? 17.961 41.126 15.254 1.00 17.48 130 SER B N 1
ATOM 2142 C CA A SER B 1 131 ? 19.105 41.102 16.128 0.50 19.67 130 SER B CA 1
ATOM 2143 C CA B SER B 1 131 ? 19.162 41.106 16.059 0.50 19.76 130 SER B CA 1
ATOM 2144 C C . SER B 1 131 ? 19.575 39.665 16.298 1.00 20.90 130 SER B C 1
ATOM 2145 O O . SER B 1 131 ? 18.776 38.790 16.468 1.00 20.44 130 SER B O 1
ATOM 2150 N N . THR B 1 132 ? 20.870 39.434 16.250 1.00 23.71 131 THR B N 1
ATOM 2151 C CA . THR B 1 132 ? 21.326 38.051 16.369 1.00 25.83 131 THR B CA 1
ATOM 2152 C C . THR B 1 132 ? 22.407 37.896 17.417 1.00 28.69 131 THR B C 1
ATOM 2153 O O . THR B 1 132 ? 23.081 38.857 17.808 1.00 29.35 131 THR B O 1
ATOM 2157 N N . SER B 1 133 ? 22.602 36.658 17.873 1.00 30.04 132 SER B N 1
ATOM 2158 C CA . SER B 1 133 ? 23.813 36.318 18.623 1.00 33.36 132 SER B CA 1
ATOM 2159 C C . SER B 1 133 ? 24.303 34.939 18.182 1.00 34.49 132 SER B C 1
ATOM 2160 O O . SER B 1 133 ? 23.790 34.383 17.176 1.00 33.40 132 SER B O 1
ATOM 2163 N N . GLU B 1 134 ? 25.302 34.423 18.922 1.00 38.43 133 GLU B N 1
ATOM 2164 C CA . GLU B 1 134 ? 25.862 33.077 18.677 1.00 40.85 133 GLU B CA 1
ATOM 2165 C C . GLU B 1 134 ? 24.757 31.996 18.785 1.00 38.99 133 GLU B C 1
ATOM 2166 O O . GLU B 1 134 ? 24.741 31.005 17.987 1.00 40.07 133 GLU B O 1
ATOM 2172 N N . ILE B 1 135 ? 23.826 32.254 19.723 1.00 36.34 134 ILE B N 1
ATOM 2173 C CA . ILE B 1 135 ? 22.750 31.334 20.095 1.00 34.12 134 ILE B CA 1
ATOM 2174 C C . ILE B 1 135 ? 21.328 31.689 19.657 1.00 31.12 134 ILE B C 1
ATOM 2175 O O . ILE B 1 135 ? 20.413 30.973 20.016 1.00 30.20 134 ILE B O 1
ATOM 2180 N N . ARG B 1 136 ? 21.123 32.780 18.916 1.00 31.14 135 ARG B N 1
ATOM 2181 C CA . ARG B 1 136 ? 19.752 33.204 18.615 1.00 28.81 135 ARG B CA 1
ATOM 2182 C C . ARG B 1 136 ? 19.689 34.094 17.371 1.00 25.59 135 ARG B C 1
ATOM 2183 O O . ARG B 1 136 ? 20.531 34.939 17.185 1.00 25.65 135 ARG B O 1
ATOM 2191 N N . ILE B 1 137 ? 18.674 33.891 16.526 1.00 22.13 136 ILE B N 1
ATOM 2192 C CA . ILE B 1 137 ? 18.344 34.908 15.501 1.00 20.34 136 ILE B CA 1
ATOM 2193 C C . ILE B 1 137 ? 16.964 35.373 15.908 1.00 19.36 136 ILE B C 1
ATOM 2194 O O . ILE B 1 137 ? 16.079 34.535 16.036 1.00 19.45 136 ILE B O 1
ATOM 2199 N N . SER B 1 138 ? 16.815 36.670 16.190 1.00 18.71 137 SER B N 1
ATOM 2200 C CA . SER B 1 138 ? 15.527 37.192 16.655 1.00 18.59 137 SER B CA 1
ATOM 2201 C C . SER B 1 138 ? 15.030 38.254 15.713 1.00 17.21 137 SER B C 1
ATOM 2202 O O . SER B 1 138 ? 15.779 39.134 15.292 1.00 17.77 137 SER B O 1
ATOM 2205 N N . VAL B 1 139 ? 13.750 38.192 15.392 1.00 16.65 138 VAL B N 1
ATOM 2206 C CA . VAL B 1 139 ? 13.125 39.292 14.661 1.00 16.04 138 VAL B CA 1
ATOM 2207 C C . VAL B 1 139 ? 11.838 39.752 15.332 1.00 16.33 138 VAL B C 1
ATOM 2208 O O . VAL B 1 139 ? 11.198 39.024 16.091 1.00 17.32 138 VAL B O 1
ATOM 2212 N N . LEU B 1 140 ? 11.478 41.009 15.065 1.00 15.81 139 LEU B N 1
ATOM 2213 C CA . LEU B 1 140 ? 10.126 41.480 15.408 1.00 16.38 139 LEU B CA 1
ATOM 2214 C C . LEU B 1 140 ? 9.303 41.523 14.127 1.00 16.23 139 LEU B C 1
ATOM 2215 O O . LEU B 1 140 ? 9.806 41.850 13.030 1.00 16.06 139 LEU B O 1
ATOM 2220 N N . CYS B 1 141 ? 8.039 41.158 14.276 1.00 17.03 140 CYS B N 1
ATOM 2221 C CA . CYS B 1 141 ? 7.086 41.272 13.180 1.00 17.81 140 CYS B CA 1
ATOM 2222 C C . CYS B 1 141 ? 5.775 41.722 13.771 1.00 19.10 140 CYS B C 1
ATOM 2223 O O . CYS B 1 141 ? 5.646 41.823 14.985 1.00 19.09 140 CYS B O 1
ATOM 2226 N N . ARG B 1 142 ? 4.799 42.029 12.930 1.00 20.13 141 ARG B N 1
ATOM 2227 C CA . ARG B 1 142 ? 3.472 42.303 13.477 1.00 22.12 141 ARG B CA 1
ATOM 2228 C C . ARG B 1 142 ? 2.987 41.137 14.291 1.00 23.29 141 ARG B C 1
ATOM 2229 O O . ARG B 1 142 ? 3.151 40.013 13.851 1.00 23.18 141 ARG B O 1
ATOM 2237 N N . ASP B 1 143 ? 2.314 41.394 15.413 1.00 25.53 142 ASP B N 1
ATOM 2238 C CA . ASP B 1 143 ? 1.860 40.305 16.273 1.00 27.73 142 ASP B CA 1
ATOM 2239 C C . ASP B 1 143 ? 0.868 39.411 15.550 1.00 29.86 142 ASP B C 1
ATOM 2240 O O . ASP B 1 143 ? 0.797 38.227 15.826 1.00 31.19 142 ASP B O 1
ATOM 2245 N N . THR B 1 144 ? 0.103 39.967 14.620 1.00 30.93 143 THR B N 1
ATOM 2246 C CA . THR B 1 144 ? -0.830 39.130 13.858 1.00 33.66 143 THR B CA 1
ATOM 2247 C C . THR B 1 144 ? -0.130 38.227 12.825 1.00 32.86 143 THR B C 1
ATOM 2248 O O . THR B 1 144 ? -0.752 37.317 12.265 1.00 35.47 143 THR B O 1
ATOM 2252 N N . GLU B 1 145 ? 1.156 38.474 12.572 1.00 30.62 144 GLU B N 1
ATOM 2253 C CA . GLU B 1 145 ? 1.937 37.634 11.663 1.00 29.77 144 GLU B CA 1
ATOM 2254 C C . GLU B 1 145 ? 2.774 36.596 12.449 1.00 28.76 144 GLU B C 1
ATOM 2255 O O . GLU B 1 145 ? 3.372 35.695 11.850 1.00 27.97 144 GLU B O 1
ATOM 2261 N N . LEU B 1 146 ? 2.788 36.723 13.780 1.00 28.72 145 LEU B N 1
ATOM 2262 C CA . LEU B 1 146 ? 3.619 35.865 14.644 1.00 28.41 145 LEU B CA 1
ATOM 2263 C C . LEU B 1 146 ? 3.380 34.359 14.448 1.00 29.95 145 LEU B C 1
ATOM 2264 O O . LEU B 1 146 ? 4.342 33.610 14.219 1.00 28.85 145 LEU B O 1
ATOM 2269 N N . ASP B 1 147 ? 2.130 33.917 14.525 1.00 32.73 146 ASP B N 1
ATOM 2270 C CA . ASP B 1 147 ? 1.817 32.487 14.363 1.00 35.41 146 ASP B CA 1
ATOM 2271 C C . ASP B 1 147 ? 2.358 31.913 13.053 1.00 34.01 146 ASP B C 1
ATOM 2272 O O . ASP B 1 147 ? 2.948 30.828 13.045 1.00 34.17 146 ASP B O 1
ATOM 2277 N N . LYS B 1 148 ? 2.157 32.624 11.945 1.00 33.11 147 LYS B N 1
ATOM 2278 C CA . LYS B 1 148 ? 2.583 32.062 10.665 1.00 32.56 147 LYS B CA 1
ATOM 2279 C C . LYS B 1 148 ? 4.092 32.092 10.527 1.00 29.07 147 LYS B C 1
ATOM 2280 O O . LYS B 1 148 ? 4.664 31.226 9.892 1.00 28.75 147 LYS B O 1
ATOM 2286 N N . ALA B 1 149 ? 4.724 33.074 11.171 1.00 26.28 148 ALA B N 1
ATOM 2287 C CA . ALA B 1 149 ? 6.186 33.128 11.228 1.00 23.75 148 ALA B CA 1
ATOM 2288 C C . ALA B 1 149 ? 6.728 31.914 11.964 1.00 24.07 148 ALA B C 1
ATOM 2289 O O . ALA B 1 149 ? 7.667 31.274 11.486 1.00 23.51 148 ALA B O 1
ATOM 2291 N N . VAL B 1 150 ? 6.084 31.573 13.074 1.00 25.23 149 VAL B N 1
ATOM 2292 C CA . VAL B 1 150 ? 6.467 30.401 13.878 1.00 26.66 149 VAL B CA 1
ATOM 2293 C C . VAL B 1 150 ? 6.333 29.124 13.071 1.00 27.90 149 VAL B C 1
ATOM 2294 O O . VAL B 1 150 ? 7.259 28.327 13.007 1.00 27.82 149 VAL B O 1
ATOM 2298 N N . VAL B 1 151 ? 5.181 28.944 12.441 1.00 29.42 150 VAL B N 1
ATOM 2299 C CA . VAL B 1 151 ? 4.951 27.760 11.619 1.00 31.14 150 VAL B CA 1
ATOM 2300 C C . VAL B 1 151 ? 6.017 27.674 10.509 1.00 29.22 150 VAL B C 1
ATOM 2301 O O . VAL B 1 151 ? 6.573 26.603 10.237 1.00 29.69 150 VAL B O 1
ATOM 2305 N N . ALA B 1 152 ? 6.315 28.810 9.875 1.00 27.13 151 ALA B N 1
ATOM 2306 C CA . ALA B 1 152 ? 7.262 28.825 8.748 1.00 25.95 151 ALA B CA 1
ATOM 2307 C C . ALA B 1 152 ? 8.651 28.378 9.194 1.00 24.76 151 ALA B C 1
ATOM 2308 O O . ALA B 1 152 ? 9.338 27.621 8.490 1.00 24.96 151 ALA B O 1
ATOM 2310 N N . LEU B 1 153 ? 9.064 28.817 10.375 1.00 23.79 152 LEU B N 1
ATOM 2311 C CA . LEU B 1 153 ? 10.380 28.490 10.879 1.00 23.35 152 LEU B CA 1
ATOM 2312 C C . LEU B 1 153 ? 10.435 27.031 11.292 1.00 25.94 152 LEU B C 1
ATOM 2313 O O . LEU B 1 153 ? 11.433 26.372 11.021 1.00 26.15 152 LEU B O 1
ATOM 2318 N N . HIS B 1 154 ? 9.378 26.550 11.952 1.00 28.60 153 HIS B N 1
ATOM 2319 C CA . HIS B 1 154 ? 9.251 25.135 12.288 1.00 31.99 153 HIS B CA 1
ATOM 2320 C C . HIS B 1 154 ? 9.500 24.286 11.063 1.00 32.83 153 HIS B C 1
ATOM 2321 O O . HIS B 1 154 ? 10.294 23.339 11.101 1.00 33.98 153 HIS B O 1
ATOM 2328 N N . GLU B 1 155 ? 8.817 24.619 9.972 1.00 33.05 154 GLU B N 1
ATOM 2329 C CA . GLU B 1 155 ? 8.920 23.848 8.725 1.00 34.44 154 GLU B CA 1
ATOM 2330 C C . GLU B 1 155 ? 10.283 24.004 8.078 1.00 31.94 154 GLU B C 1
ATOM 2331 O O . GLU B 1 155 ? 10.881 23.038 7.628 1.00 32.74 154 GLU B O 1
ATOM 2337 N N . ALA B 1 156 ? 10.765 25.239 8.004 1.00 28.88 155 ALA B N 1
ATOM 2338 C CA . ALA B 1 156 ? 12.034 25.473 7.328 1.00 27.97 155 ALA B CA 1
ATOM 2339 C C . ALA B 1 156 ? 13.199 24.746 8.021 1.00 28.19 155 ALA B C 1
ATOM 2340 O O . ALA B 1 156 ? 14.108 24.268 7.350 1.00 28.88 155 ALA B O 1
ATOM 2342 N N . PHE B 1 157 ? 13.143 24.619 9.346 1.00 28.28 156 PHE B N 1
ATOM 2343 C CA . PHE B 1 157 ? 14.257 24.025 10.084 1.00 29.08 156 PHE B CA 1
ATOM 2344 C C . PHE B 1 157 ? 14.048 22.641 10.668 1.00 32.14 156 PHE B C 1
ATOM 2345 O O . PHE B 1 157 ? 14.917 22.137 11.397 1.00 33.19 156 PHE B O 1
ATOM 2353 N N . GLY B 1 158 ? 12.906 22.031 10.345 1.00 34.08 157 GLY B N 1
ATOM 2354 C CA . GLY B 1 158 ? 12.538 20.695 10.874 1.00 37.75 157 GLY B CA 1
ATOM 2355 C C . GLY B 1 158 ? 12.432 20.682 12.390 1.00 39.35 157 GLY B C 1
ATOM 2356 O O . GLY B 1 158 ? 12.930 19.756 13.051 1.00 41.63 157 GLY B O 1
ATOM 2357 N N . LEU B 1 159 ? 11.759 21.690 12.937 1.00 38.45 158 LEU B N 1
ATOM 2358 C CA . LEU B 1 159 ? 11.650 21.864 14.392 1.00 40.24 158 LEU B CA 1
ATOM 2359 C C . LEU B 1 159 ? 10.212 21.699 14.878 1.00 43.76 158 LEU B C 1
ATOM 2360 O O . LEU B 1 159 ? 9.289 22.297 14.320 1.00 43.85 158 LEU B O 1
ATOM 2365 N N . GLU C 2 1 ? 45.480 35.559 36.609 1.00 59.83 163 GLU C N 1
ATOM 2366 C CA . GLU C 2 1 ? 46.268 34.529 37.361 1.00 57.59 163 GLU C CA 1
ATOM 2367 C C . GLU C 2 1 ? 46.955 33.528 36.425 1.00 50.74 163 GLU C C 1
ATOM 2368 O O . GLU C 2 1 ? 46.317 32.965 35.532 1.00 47.18 163 GLU C O 1
ATOM 2374 N N . ALA C 2 2 ? 48.253 33.311 36.651 1.00 50.35 164 ALA C N 1
ATOM 2375 C CA . ALA C 2 2 ? 49.077 32.458 35.789 1.00 46.13 164 ALA C CA 1
ATOM 2376 C C . ALA C 2 2 ? 48.687 30.980 35.910 1.00 41.72 164 ALA C C 1
ATOM 2377 O O . ALA C 2 2 ? 48.346 30.516 37.010 1.00 42.18 164 ALA C O 1
ATOM 2379 N N . THR C 2 3 ? 48.754 30.258 34.789 1.00 39.04 165 THR C N 1
ATOM 2380 C CA . THR C 2 3 ? 48.560 28.793 34.766 1.00 36.72 165 THR C CA 1
ATOM 2381 C C . THR C 2 3 ? 49.504 28.092 35.752 1.00 35.91 165 THR C C 1
ATOM 2382 O O . THR C 2 3 ? 50.714 28.385 35.793 1.00 36.81 165 THR C O 1
ATOM 2386 N N . VAL C 2 4 ? 48.947 27.186 36.553 1.00 35.31 166 VAL C N 1
ATOM 2387 C CA . VAL C 2 4 ? 49.769 26.370 37.452 1.00 34.43 166 VAL C CA 1
ATOM 2388 C C . VAL C 2 4 ? 50.098 25.060 36.745 1.00 33.24 166 VAL C C 1
ATOM 2389 O O . VAL C 2 4 ? 49.205 24.315 36.307 1.00 33.78 166 VAL C O 1
ATOM 2393 N N . TYR C 2 5 ? 51.403 24.807 36.618 1.00 32.89 167 TYR C N 1
ATOM 2394 C CA . TYR C 2 5 ? 51.892 23.516 36.172 1.00 33.45 167 TYR C CA 1
ATOM 2395 C C . TYR C 2 5 ? 52.062 22.666 37.426 1.00 32.64 167 TYR C C 1
ATOM 2396 O O . TYR C 2 5 ? 52.942 22.909 38.252 1.00 32.22 167 TYR C O 1
ATOM 2405 N N . ALA C 2 6 ? 51.144 21.716 37.579 1.00 33.89 168 ALA C N 1
ATOM 2406 C CA . ALA C 2 6 ? 51.014 20.947 38.804 1.00 34.36 168 ALA C CA 1
ATOM 2407 C C . ALA C 2 6 ? 51.607 19.557 38.595 1.00 35.67 168 ALA C C 1
ATOM 2408 O O . ALA C 2 6 ? 52.003 19.200 37.464 1.00 36.97 168 ALA C O 1
ATOM 2410 N N . GLY C 2 7 ? 51.675 18.783 39.689 1.00 36.23 169 GLY C N 1
ATOM 2411 C CA . GLY C 2 7 ? 52.097 17.383 39.643 1.00 38.55 169 GLY C CA 1
ATOM 2412 C C . GLY C 2 7 ? 53.580 17.117 39.855 1.00 36.76 169 GLY C C 1
ATOM 2413 O O . GLY C 2 7 ? 53.969 15.953 40.010 1.00 38.62 169 GLY C O 1
ATOM 2414 N N . THR C 2 8 ? 54.416 18.163 39.843 1.00 34.36 170 THR C N 1
ATOM 2415 C CA . THR C 2 8 ? 55.875 17.958 39.845 1.00 34.48 170 THR C CA 1
ATOM 2416 C C . THR C 2 8 ? 56.494 17.922 41.230 1.00 32.58 170 THR C C 1
ATOM 2417 O O . THR C 2 8 ? 57.648 17.485 41.369 1.00 32.82 170 THR C O 1
ATOM 2421 N N . GLY C 2 9 ? 55.765 18.444 42.221 1.00 31.56 171 GLY C N 1
ATOM 2422 C CA . GLY C 2 9 ? 56.339 18.577 43.563 1.00 31.35 171 GLY C CA 1
ATOM 2423 C C . GLY C 2 9 ? 57.491 19.552 43.630 1.00 31.89 171 GLY C C 1
ATOM 2424 O O . GLY C 2 9 ? 58.252 19.542 44.595 1.00 31.75 171 GLY C O 1
ATOM 2425 N N . ARG C 2 10 ? 57.589 20.411 42.606 1.00 33.37 172 ARG C N 1
ATOM 2426 C CA . ARG C 2 10 ? 58.650 21.408 42.493 1.00 37.32 172 ARG C CA 1
ATOM 2427 C C . ARG C 2 10 ? 58.135 22.864 42.443 1.00 39.80 172 ARG C C 1
ATOM 2428 O O . ARG C 2 10 ? 56.956 23.109 42.221 1.00 38.83 172 ARG C O 1
ATOM 2436 N N . LEU C 2 11 ? 59.068 23.806 42.642 1.00 45.14 173 LEU C N 1
ATOM 2437 C CA . LEU C 2 11 ? 58.829 25.248 42.521 1.00 49.84 173 LEU C CA 1
ATOM 2438 C C . LEU C 2 11 ? 58.293 25.574 41.115 1.00 49.51 173 LEU C C 1
ATOM 2439 O O . LEU C 2 11 ? 59.087 25.716 40.177 1.00 53.05 173 LEU C O 1
#

Sequence (325 aa):
DPILTGVAHDRSEAKVTIVGLPDIPGYAAKVFRAVADADVNIDMVLLQNVSKVEDGKTDITFTCSRDVGPAAVEKLDSLRNEIGFSQLLYDDHIGKVSLIGAGMRSHPGVTATFCEALAAVGVNIELISTSEIRISVLCRDTELDKAVVALHEAFGLGGDPILTGVAHDRSEAKVTIVGLPDIPGYAAKVFRAVADADVNIIDMMVLLQNVSKVEDGKTDITFTCSRDDVGPAAVEKLDSLRNEEIGFSQLLYDDHIGKVSLIGAGMRSHPGVTATFCEALAAVGVNIELISSTSEIRISVLCRDTELDKAVVALHEAFGLEATVYAGTGRL